Protein AF-A0A2H0MJD0-F1 (afdb_monomer)

Radius of gyration: 47.93 Å; Cα contacts (8 Å, |Δi|>4): 208; chains: 1; bounding box: 109×44×120 Å

Solvent-accessible surface area (backbone atoms only — not comparable to full-atom values): 14210 Å² total; per-residue (Å²): 113,67,68,61,53,54,52,49,51,55,50,50,57,55,52,49,65,76,74,51,99,65,74,69,68,69,57,49,54,52,53,52,51,52,52,52,50,51,51,49,52,50,49,54,48,53,52,51,52,52,51,50,53,52,50,51,52,52,49,52,51,53,51,52,52,51,52,53,50,54,51,48,56,52,49,49,54,50,51,53,53,50,50,54,49,45,54,50,51,28,68,89,27,48,44,32,53,51,48,53,53,52,43,55,55,47,31,52,59,37,32,63,44,33,52,44,45,42,82,80,56,36,53,41,72,46,74,62,85,94,42,80,46,48,22,44,42,54,97,90,40,73,47,40,59,90,75,51,54,73,49,60,38,52,62,52,48,52,42,47,52,42,53,52,47,44,53,54,34,54,55,34,44,77,72,75,40,86,61,88,37,65,48,79,42,82,42,71,73,44,52,72,69,60,42,49,36,46,54,46,19,53,51,46,36,35,76,70,67,59,31,72,40,42,42,38,38,33,67,54,41,96,85,40,87,91,51,83,59,64,70,46,74,48,65,64,76,70,84,73,65,97,80,74,86,72,89,84,82,78,134

Secondary structure (DSSP, 8-state):
-HHHHHHHHHHHHHHHHHH----HHHHHHHHHHHHHHHHHHHHHHHHHHHHHHHHHHHHHHHHHHHHHHHHHHHHHHHHHHHHHHHHHHSTTTHHHHHHHHHHHHHHHHHHHHHTTT-TT-EEEEEEETTEEEEEEEETTEEEETTTS-HHHHHHHHHHHHHHHHHHHHHHHHHTT-----EEEEE-TT--HHHHHHHHHHHHHHHHTTS-SEEEEEEE--SS-TT----EEEEETT----TT----S---

Nearest PDB structures (foldseek):
  3qku-assembly1_A  TM=4.281E-01  e=7.699E-05  Pyrococcus furiosus
  1f2u-assembly1_D  TM=5.870E-01  e=5.641E-04  Pyrococcus furiosus
  3qg5-assembly1_B  TM=4.378E-01  e=3.028E-03  Thermotoga maritima
  4nch-assembly2_B  TM=3.897E-01  e=4.982E-03  Pyrococcus furiosus DSM 3638
  4ux3-assembly1_A  TM=3.514E-01  e=1.841E-01  Saccharomyces cerevisiae

Structure (mmCIF, N/CA/C/O backbone):
data_AF-A0A2H0MJD0-F1
#
_entry.id   AF-A0A2H0MJD0-F1
#
loop_
_atom_site.group_PDB
_atom_site.id
_atom_site.type_symbol
_atom_site.label_atom_id
_atom_site.label_alt_id
_atom_site.label_comp_id
_atom_site.label_asym_id
_atom_site.label_entity_id
_atom_site.label_seq_id
_atom_site.pdbx_PDB_ins_code
_atom_site.Cartn_x
_atom_site.Cartn_y
_atom_site.Cartn_z
_atom_site.occupancy
_atom_site.B_iso_or_equiv
_atom_site.auth_seq_id
_atom_site.auth_comp_id
_atom_site.auth_asym_id
_atom_site.auth_atom_id
_atom_site.pdbx_PDB_model_num
ATOM 1 N N . LYS A 1 1 ? 48.298 -13.798 -61.155 1.00 50.56 1 LYS A N 1
ATOM 2 C CA . LYS A 1 1 ? 48.668 -14.392 -62.465 1.00 50.56 1 LYS A CA 1
ATOM 3 C C . LYS A 1 1 ? 49.994 -13.822 -62.982 1.00 50.56 1 LYS A C 1
ATOM 5 O O . LYS A 1 1 ? 50.862 -14.613 -63.306 1.00 50.56 1 LYS A O 1
ATOM 10 N N . GLU A 1 2 ? 50.226 -12.509 -62.919 1.00 46.84 2 GLU A N 1
ATOM 11 C CA . GLU A 1 2 ? 51.508 -11.883 -63.319 1.00 46.84 2 GLU A CA 1
ATOM 12 C C . GLU A 1 2 ? 52.718 -12.277 -62.453 1.00 46.84 2 GLU A C 1
ATOM 14 O O . GLU A 1 2 ? 53.794 -12.519 -62.980 1.00 46.84 2 GLU A O 1
ATOM 19 N N . ARG A 1 3 ? 52.549 -12.460 -61.137 1.00 50.44 3 ARG A N 1
ATOM 20 C CA . ARG A 1 3 ? 53.639 -12.897 -60.236 1.00 50.44 3 ARG A CA 1
ATOM 21 C C . ARG A 1 3 ? 54.162 -14.309 -60.541 1.00 50.44 3 ARG A C 1
ATOM 23 O O . ARG A 1 3 ? 55.358 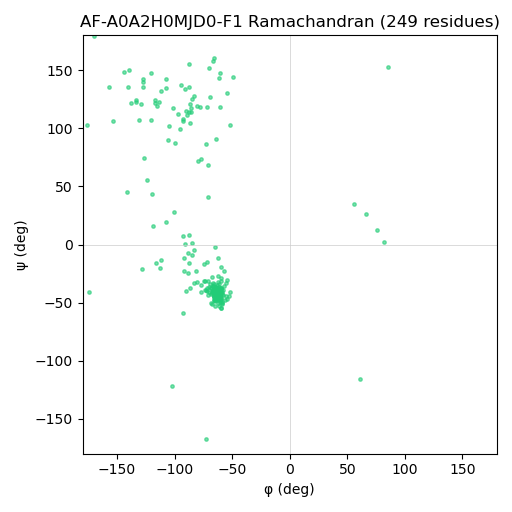-14.558 -60.460 1.00 50.44 3 ARG A O 1
ATOM 30 N N . ALA A 1 4 ? 53.260 -15.217 -60.920 1.00 57.09 4 ALA A N 1
ATOM 31 C CA . ALA A 1 4 ? 53.620 -16.562 -61.371 1.00 57.09 4 ALA A CA 1
ATOM 32 C C . ALA A 1 4 ? 54.320 -16.514 -62.737 1.00 57.09 4 ALA A C 1
ATOM 34 O O . ALA A 1 4 ? 55.251 -17.272 -62.982 1.00 57.09 4 ALA A O 1
ATOM 35 N N . HIS A 1 5 ? 53.909 -15.571 -63.588 1.00 56.97 5 HIS A N 1
ATOM 36 C CA . HIS A 1 5 ? 54.521 -15.353 -64.889 1.00 56.97 5 HIS A CA 1
ATOM 37 C C . HIS A 1 5 ? 55.948 -14.794 -64.772 1.00 56.97 5 HIS A C 1
ATOM 39 O O . HIS A 1 5 ? 56.827 -15.299 -65.459 1.00 56.97 5 HIS A O 1
ATOM 45 N N . LEU A 1 6 ? 56.186 -13.828 -63.874 1.00 54.41 6 LEU A N 1
ATOM 46 C CA . LEU A 1 6 ? 57.500 -13.222 -63.600 1.00 54.41 6 LEU A CA 1
ATOM 47 C C . LEU A 1 6 ? 58.457 -14.170 -62.858 1.00 54.41 6 LEU A C 1
ATOM 49 O O . LEU A 1 6 ? 59.650 -14.207 -63.148 1.00 54.41 6 LEU A O 1
ATOM 53 N N . GLY A 1 7 ? 57.935 -14.975 -61.925 1.00 59.91 7 GLY A N 1
ATOM 54 C CA . GLY A 1 7 ? 58.709 -16.033 -61.270 1.00 59.91 7 GLY A CA 1
ATOM 55 C C . GLY A 1 7 ? 59.143 -17.131 -62.247 1.00 59.91 7 GLY A C 1
ATOM 56 O O . GLY A 1 7 ? 60.265 -17.622 -62.152 1.00 59.91 7 GLY A O 1
ATOM 57 N N . GLY A 1 8 ? 58.287 -17.461 -63.221 1.00 65.00 8 GLY A N 1
ATOM 58 C CA . GLY A 1 8 ? 58.606 -18.392 -64.305 1.00 65.00 8 GLY A CA 1
ATOM 59 C C . GLY A 1 8 ? 59.689 -17.869 -65.253 1.00 65.00 8 GLY A C 1
ATOM 60 O O . GLY A 1 8 ? 60.602 -18.613 -65.596 1.00 65.00 8 GLY A O 1
ATOM 61 N N . THR A 1 9 ? 59.655 -16.585 -65.628 1.00 61.81 9 THR A N 1
ATOM 62 C CA . THR A 1 9 ? 60.697 -15.977 -66.477 1.00 61.81 9 THR A CA 1
ATOM 63 C C . THR A 1 9 ? 62.039 -15.823 -65.763 1.00 61.81 9 THR A C 1
ATOM 65 O O . THR A 1 9 ? 63.073 -16.056 -66.379 1.00 61.81 9 THR A O 1
ATOM 68 N N . LEU A 1 10 ? 62.056 -15.502 -64.465 1.00 58.62 10 LEU A N 1
ATOM 69 C CA . LEU A 1 10 ? 63.301 -15.457 -63.684 1.00 58.62 10 LEU A CA 1
ATOM 70 C C . LEU A 1 10 ? 63.938 -16.844 -63.508 1.00 58.62 10 LEU A C 1
ATOM 72 O O . LEU A 1 10 ? 65.164 -16.957 -63.509 1.00 58.62 10 LEU A O 1
ATOM 76 N N . ALA A 1 11 ? 63.124 -17.895 -63.371 1.00 63.06 11 ALA A N 1
ATOM 77 C CA . ALA A 1 11 ? 63.611 -19.272 -63.347 1.00 63.06 11 ALA A CA 1
ATOM 78 C C . ALA A 1 11 ? 64.226 -19.667 -64.701 1.00 63.06 11 ALA A C 1
ATOM 80 O O . ALA A 1 11 ? 65.350 -20.162 -64.725 1.00 63.06 11 ALA A O 1
ATOM 81 N N . ALA A 1 12 ? 63.556 -19.338 -65.812 1.00 64.12 12 ALA A N 1
ATOM 82 C CA . ALA A 1 12 ? 64.052 -19.595 -67.165 1.00 64.12 12 ALA A CA 1
ATOM 83 C C . ALA A 1 12 ? 65.382 -18.871 -67.464 1.00 64.12 12 ALA A C 1
ATOM 85 O O . ALA A 1 12 ? 66.312 -19.483 -67.981 1.00 64.12 12 ALA A O 1
ATOM 86 N N . CYS A 1 13 ? 65.537 -17.606 -67.052 1.00 59.12 13 CYS A N 1
ATOM 87 C CA . CYS A 1 13 ? 66.802 -16.878 -67.222 1.00 59.12 13 CYS A CA 1
ATOM 88 C C . CYS A 1 13 ? 67.949 -17.435 -66.352 1.00 59.12 13 CYS A C 1
ATOM 90 O O . CYS A 1 13 ? 69.117 -17.328 -66.724 1.00 59.12 13 CYS A O 1
ATOM 92 N N . ARG A 1 14 ? 67.653 -18.043 -65.191 1.00 60.47 14 ARG A N 1
ATOM 93 C CA . ARG A 1 14 ? 68.667 -18.742 -64.373 1.00 60.47 14 ARG A CA 1
ATOM 94 C C . ARG A 1 14 ? 69.095 -20.073 -64.995 1.00 60.47 14 ARG A C 1
ATOM 96 O O . ARG A 1 14 ? 70.247 -20.465 -64.834 1.00 60.47 14 ARG A O 1
ATOM 103 N N . GLU A 1 15 ? 68.191 -20.732 -65.710 1.00 60.59 15 GLU A N 1
ATOM 104 C CA . GLU A 1 15 ? 68.432 -21.994 -66.417 1.00 60.59 15 GLU A CA 1
ATOM 105 C C . GLU A 1 15 ? 69.216 -21.775 -67.733 1.00 60.59 15 GLU A C 1
ATOM 107 O O . GLU A 1 15 ? 70.131 -22.539 -68.054 1.00 60.59 15 GLU A O 1
ATOM 112 N N . GLU A 1 16 ? 68.978 -20.658 -68.434 1.00 55.19 16 GLU A N 1
ATOM 113 C CA . GLU A 1 16 ? 69.815 -20.199 -69.562 1.00 55.19 16 GLU A CA 1
ATOM 114 C C . GLU A 1 16 ? 71.258 -19.870 -69.127 1.00 55.19 16 GLU A C 1
ATOM 116 O O . GLU A 1 16 ? 72.209 -20.206 -69.835 1.00 55.19 16 GLU A O 1
ATOM 121 N N . ARG A 1 17 ? 71.444 -19.330 -67.912 1.00 50.81 17 ARG A N 1
ATOM 122 C CA . ARG A 1 17 ? 72.759 -19.082 -67.279 1.00 50.81 17 ARG A CA 1
ATOM 123 C C . ARG A 1 17 ? 73.606 -20.349 -67.092 1.00 50.81 17 ARG A C 1
ATOM 125 O O . ARG A 1 17 ? 74.829 -20.261 -67.067 1.00 50.81 17 ARG A O 1
ATOM 132 N N . ALA A 1 18 ? 72.972 -21.513 -66.930 1.00 54.94 18 ALA A N 1
ATOM 133 C CA . ALA A 1 18 ? 73.660 -22.787 -66.705 1.00 54.94 18 ALA A CA 1
ATOM 134 C C . ALA A 1 18 ? 74.045 -23.511 -68.009 1.00 54.94 18 ALA A C 1
ATOM 136 O O . ALA A 1 18 ? 74.867 -24.426 -67.976 1.00 54.94 18 ALA A O 1
ATOM 137 N N . SER A 1 19 ? 73.463 -23.123 -69.150 1.00 55.56 19 SER A N 1
ATOM 138 C CA . SER A 1 19 ? 73.550 -23.880 -70.407 1.00 55.56 19 SER A CA 1
ATOM 139 C C . SER A 1 19 ? 74.281 -23.160 -71.546 1.00 55.56 19 SER A C 1
ATOM 141 O O . SER A 1 19 ? 74.707 -23.822 -72.495 1.00 55.56 19 SER A O 1
ATOM 143 N N . ARG A 1 20 ? 74.495 -21.839 -71.471 1.00 50.62 20 ARG A N 1
ATOM 144 C CA . ARG A 1 20 ? 75.246 -21.084 -72.486 1.00 50.62 20 ARG A CA 1
ATOM 145 C C . ARG A 1 20 ? 76.191 -20.074 -71.845 1.00 50.62 20 ARG A C 1
ATOM 147 O O . ARG A 1 20 ? 75.764 -19.180 -71.125 1.00 50.62 20 ARG A O 1
ATOM 154 N N . GLY A 1 21 ? 77.483 -20.199 -72.144 1.00 51.78 21 GLY A N 1
ATOM 155 C CA . GLY A 1 21 ? 78.501 -19.200 -71.813 1.00 51.78 21 GLY A CA 1
ATOM 156 C C . GLY A 1 21 ? 78.353 -17.936 -72.666 1.00 51.78 21 GLY A C 1
ATOM 157 O O . GLY A 1 21 ? 79.181 -17.683 -73.535 1.00 51.78 21 GLY A O 1
ATOM 158 N N . GLU A 1 22 ? 77.279 -17.176 -72.455 1.00 46.84 22 GLU A N 1
ATOM 159 C CA . GLU A 1 22 ? 77.086 -15.834 -73.014 1.00 46.84 22 GLU A CA 1
ATOM 160 C C . GLU A 1 22 ? 77.700 -14.755 -72.102 1.00 46.84 22 GLU A C 1
ATOM 162 O O . GLU A 1 22 ? 77.873 -14.957 -70.899 1.00 46.84 22 GLU A O 1
ATOM 167 N N . SER A 1 23 ? 78.056 -13.606 -72.693 1.00 49.62 23 SER A N 1
ATOM 168 C CA . SER A 1 23 ? 78.713 -12.483 -72.007 1.00 49.62 23 SER A CA 1
ATOM 169 C C . SER A 1 23 ? 77.911 -12.007 -70.773 1.00 49.62 23 SER A C 1
ATOM 171 O O . SER A 1 23 ? 76.712 -11.743 -70.919 1.00 49.62 23 SER A O 1
ATOM 173 N N . PRO A 1 24 ? 78.540 -11.846 -69.587 1.00 53.03 24 PRO A N 1
ATOM 174 C CA . PRO A 1 24 ? 77.857 -11.566 -68.313 1.00 53.03 24 PRO A CA 1
ATOM 175 C C . PRO A 1 24 ? 76.946 -10.322 -68.315 1.00 53.03 24 PRO A C 1
ATOM 177 O O . PRO A 1 24 ? 75.885 -10.327 -67.688 1.00 53.03 24 PRO A O 1
ATOM 180 N N . ASP A 1 25 ? 77.308 -9.285 -69.076 1.00 54.50 25 ASP A N 1
ATOM 181 C CA . ASP A 1 25 ? 76.738 -7.936 -68.933 1.00 54.50 25 ASP A CA 1
ATOM 182 C C . ASP A 1 25 ? 75.306 -7.770 -69.483 1.00 54.50 25 ASP A C 1
ATOM 184 O O . ASP A 1 25 ? 74.522 -6.967 -68.973 1.00 54.50 25 ASP A O 1
ATOM 188 N N . ALA A 1 26 ? 74.909 -8.505 -70.528 1.00 51.62 26 ALA A N 1
ATOM 189 C CA . ALA A 1 26 ? 73.589 -8.319 -71.154 1.00 51.62 26 ALA A CA 1
ATOM 190 C C . ALA A 1 26 ? 72.456 -9.015 -70.374 1.00 51.62 26 ALA A C 1
ATOM 192 O O . ALA A 1 26 ? 71.323 -8.524 -70.324 1.00 51.62 26 ALA A O 1
ATOM 193 N N . CYS A 1 27 ? 72.766 -10.147 -69.736 1.00 52.25 27 CYS A N 1
ATOM 194 C CA . CYS A 1 27 ? 71.813 -10.917 -68.942 1.00 52.25 27 CYS A CA 1
ATOM 195 C C . CYS A 1 27 ? 71.676 -10.365 -67.511 1.00 52.25 27 CYS A C 1
ATOM 197 O O . CYS A 1 27 ? 70.577 -10.378 -66.951 1.00 52.25 27 CYS A O 1
ATOM 199 N N . GLU A 1 28 ? 72.751 -9.816 -66.934 1.00 58.34 28 GLU A N 1
ATOM 200 C CA . GLU A 1 28 ? 72.706 -9.139 -65.630 1.00 58.34 28 GLU A CA 1
ATOM 201 C C . GLU A 1 28 ? 71.836 -7.882 -65.657 1.00 58.34 28 GLU A C 1
ATOM 203 O O . GLU A 1 28 ? 71.005 -7.696 -64.768 1.00 58.34 28 GLU A O 1
ATOM 208 N N . ASN A 1 29 ? 71.917 -7.089 -66.728 1.00 62.59 29 ASN A N 1
ATOM 209 C CA . ASN A 1 29 ? 71.075 -5.906 -66.896 1.00 62.59 29 ASN A CA 1
ATOM 210 C C . ASN A 1 29 ? 69.576 -6.249 -67.003 1.00 62.59 29 ASN A C 1
ATOM 212 O O . ASN A 1 29 ? 68.743 -5.557 -66.420 1.00 62.59 29 ASN A O 1
ATOM 216 N N . ARG A 1 30 ? 69.202 -7.346 -67.679 1.00 62.97 30 ARG A N 1
ATOM 217 C CA . ARG A 1 30 ? 67.798 -7.805 -67.740 1.00 62.97 30 ARG A CA 1
ATOM 218 C C . ARG A 1 30 ? 67.298 -8.358 -66.405 1.00 62.97 30 ARG A C 1
ATOM 220 O O . ARG A 1 30 ? 66.175 -8.050 -66.013 1.00 62.97 30 A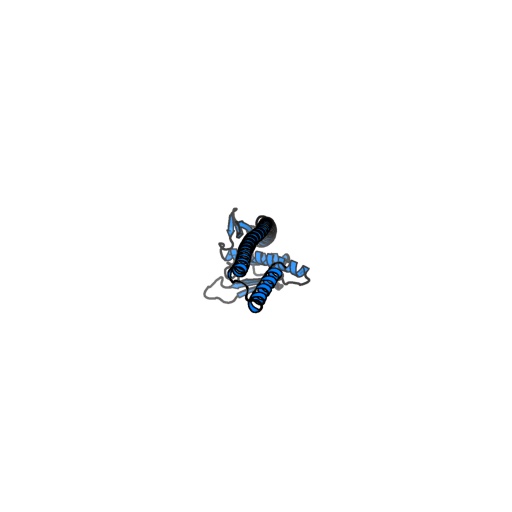RG A O 1
ATOM 227 N N . SER A 1 31 ? 68.123 -9.128 -65.692 1.00 70.19 31 SER A N 1
ATOM 228 C CA . SER A 1 31 ? 67.781 -9.635 -64.356 1.00 70.19 31 SER A CA 1
ATOM 229 C C . SER A 1 31 ? 67.578 -8.490 -63.360 1.00 70.19 31 SER A C 1
ATOM 231 O O . SER A 1 31 ? 66.600 -8.494 -62.618 1.00 70.19 31 SER A O 1
ATOM 233 N N . ALA A 1 32 ? 68.442 -7.471 -63.396 1.00 74.00 32 ALA A N 1
ATOM 234 C CA . ALA A 1 32 ? 68.342 -6.298 -62.531 1.00 74.00 32 ALA A CA 1
ATOM 235 C C . ALA A 1 32 ? 67.079 -5.462 -62.805 1.00 74.00 32 ALA A C 1
ATOM 237 O O . ALA A 1 32 ? 66.439 -4.988 -61.866 1.00 74.00 32 ALA A O 1
ATOM 238 N N . VAL A 1 33 ? 66.674 -5.314 -64.073 1.00 78.94 33 VAL A N 1
ATOM 239 C CA . VAL A 1 33 ? 65.429 -4.615 -64.446 1.00 78.94 33 VAL A CA 1
ATOM 240 C C . VAL A 1 33 ? 64.197 -5.368 -63.937 1.00 78.94 33 VAL A C 1
ATOM 242 O O . VAL A 1 33 ? 63.314 -4.757 -63.337 1.00 78.94 33 VAL A O 1
ATOM 245 N N . ILE A 1 34 ? 64.155 -6.694 -64.098 1.00 77.38 34 ILE A N 1
ATOM 246 C CA . ILE A 1 34 ? 63.031 -7.517 -63.623 1.00 77.38 34 ILE A CA 1
ATOM 247 C C . ILE A 1 34 ? 62.962 -7.520 -62.088 1.00 77.38 34 ILE A C 1
ATOM 249 O O . ILE A 1 34 ? 61.874 -7.427 -61.523 1.00 77.38 34 ILE A O 1
ATOM 253 N N . GLU A 1 35 ? 64.100 -7.580 -61.394 1.00 80.69 35 GLU A N 1
ATOM 254 C CA . GLU A 1 35 ? 64.150 -7.485 -59.930 1.00 80.69 35 GLU A CA 1
ATOM 255 C C . GLU A 1 35 ? 63.725 -6.099 -59.425 1.00 80.69 35 GLU A C 1
ATOM 257 O O . GLU A 1 35 ? 62.994 -5.999 -58.437 1.00 80.69 35 GLU A O 1
ATOM 262 N N . ALA A 1 36 ? 64.114 -5.021 -60.110 1.00 80.88 36 ALA A N 1
ATOM 263 C CA . ALA A 1 36 ? 63.672 -3.668 -59.783 1.00 80.88 36 ALA A CA 1
ATOM 264 C C . ALA A 1 36 ? 62.155 -3.501 -59.963 1.00 80.88 36 ALA A C 1
ATOM 266 O O . ALA A 1 36 ? 61.491 -2.896 -59.117 1.00 80.88 36 ALA A O 1
ATOM 267 N N . GLU A 1 37 ? 61.589 -4.075 -61.023 1.00 80.44 37 GLU A N 1
ATOM 268 C CA . GLU A 1 37 ? 60.154 -4.028 -61.299 1.00 80.44 37 GLU A CA 1
ATOM 269 C C . GLU A 1 37 ? 59.350 -4.917 -60.340 1.00 80.44 37 GLU A C 1
ATOM 271 O O . GLU A 1 37 ? 58.323 -4.486 -59.813 1.00 80.44 37 GLU A O 1
ATOM 276 N N . ALA A 1 38 ? 59.867 -6.099 -59.992 1.00 80.62 38 ALA A N 1
ATOM 277 C CA . ALA A 1 38 ? 59.303 -6.948 -58.944 1.00 80.62 38 ALA A CA 1
ATOM 278 C C . ALA A 1 38 ? 59.303 -6.240 -57.579 1.00 80.62 38 ALA A C 1
ATOM 280 O O . ALA A 1 38 ? 58.290 -6.250 -56.879 1.00 80.62 38 ALA A O 1
ATOM 281 N N . ASN A 1 39 ? 60.397 -5.559 -57.224 1.00 85.94 39 ASN A N 1
ATOM 282 C CA . ASN A 1 39 ? 60.488 -4.764 -55.999 1.00 85.94 39 ASN A CA 1
ATOM 283 C C . ASN A 1 39 ? 59.526 -3.568 -56.016 1.00 85.94 39 ASN A C 1
ATOM 285 O O . ASN A 1 39 ? 58.909 -3.264 -54.994 1.00 85.94 39 ASN A O 1
ATOM 289 N N . ARG A 1 40 ? 59.353 -2.903 -57.164 1.00 88.69 40 ARG A N 1
ATOM 290 C CA . ARG A 1 40 ? 58.387 -1.808 -57.331 1.00 88.69 40 ARG A CA 1
ATOM 291 C C . ARG A 1 40 ? 56.950 -2.295 -57.147 1.00 88.69 40 ARG A C 1
ATOM 293 O O . ARG A 1 40 ? 56.200 -1.674 -56.399 1.00 88.69 40 ARG A O 1
ATOM 300 N N . LEU A 1 41 ? 56.582 -3.410 -57.777 1.00 85.06 41 LEU A N 1
ATOM 301 C CA . LEU A 1 41 ? 55.260 -4.022 -57.627 1.00 85.06 41 LEU A CA 1
ATOM 302 C C . LEU A 1 41 ? 55.016 -4.503 -56.195 1.00 85.06 41 LEU A C 1
ATOM 304 O O . LEU A 1 41 ? 53.911 -4.360 -55.682 1.00 85.06 41 LEU A O 1
ATOM 308 N N . GLN A 1 42 ? 56.041 -5.030 -55.524 1.00 90.00 42 GLN A N 1
ATOM 309 C CA . GLN A 1 42 ? 55.926 -5.469 -54.137 1.00 90.00 42 GLN A CA 1
ATOM 310 C C . GLN A 1 42 ? 55.726 -4.296 -53.169 1.00 90.00 42 GLN A C 1
ATOM 312 O O . GLN A 1 42 ? 54.917 -4.412 -52.249 1.00 90.00 42 GLN A O 1
ATOM 317 N N . ARG A 1 43 ? 56.388 -3.156 -53.405 1.00 88.50 43 ARG A N 1
ATOM 318 C CA . ARG A 1 43 ? 56.131 -1.916 -52.652 1.00 88.50 43 ARG A CA 1
ATOM 319 C C . ARG A 1 43 ? 54.717 -1.394 -52.899 1.00 88.50 43 ARG A C 1
ATOM 321 O O . ARG A 1 43 ? 53.990 -1.176 -51.936 1.00 88.50 43 ARG A O 1
ATOM 328 N N . ALA A 1 44 ? 54.295 -1.310 -54.161 1.00 89.75 44 ALA A N 1
ATOM 329 C CA . ALA A 1 44 ? 52.947 -0.869 -54.517 1.00 89.75 44 ALA A CA 1
ATOM 330 C C . ALA A 1 44 ? 51.855 -1.768 -53.905 1.00 89.75 44 ALA A C 1
ATOM 332 O O . ALA A 1 44 ? 50.837 -1.274 -53.429 1.00 89.75 44 ALA A O 1
ATOM 333 N N . LEU A 1 45 ? 52.081 -3.087 -53.855 1.00 91.56 45 LEU A N 1
ATOM 334 C CA . LEU A 1 45 ? 51.184 -4.024 -53.177 1.00 91.56 45 LEU A CA 1
ATOM 335 C C . LEU A 1 45 ? 51.126 -3.750 -51.668 1.00 91.56 45 LEU A C 1
ATOM 337 O O . LEU A 1 45 ? 50.037 -3.680 -51.110 1.00 91.56 45 LEU A O 1
ATOM 341 N N . SER A 1 46 ? 52.277 -3.572 -51.010 1.00 91.75 46 SER A N 1
ATOM 342 C CA . SER A 1 46 ? 52.309 -3.290 -49.570 1.00 91.75 46 SER A CA 1
ATOM 343 C C . SER A 1 46 ? 51.635 -1.962 -49.213 1.00 91.75 46 SER A C 1
ATOM 345 O O . SER A 1 46 ? 50.914 -1.891 -48.221 1.00 91.75 46 SER A O 1
ATOM 347 N N . GLU A 1 47 ? 51.796 -0.938 -50.053 1.00 93.25 47 GLU A N 1
ATOM 348 C CA . GLU A 1 47 ? 51.130 0.359 -49.900 1.00 93.25 47 GLU A CA 1
ATOM 349 C C . GLU A 1 47 ? 49.608 0.213 -50.055 1.00 93.25 47 GLU A C 1
ATOM 351 O O . GLU A 1 47 ? 48.858 0.656 -49.185 1.00 93.25 47 GLU A O 1
ATOM 356 N N . ALA A 1 48 ? 49.145 -0.503 -51.085 1.00 91.00 48 ALA A N 1
ATOM 357 C CA . ALA A 1 48 ? 47.723 -0.774 -51.296 1.00 91.00 48 ALA A CA 1
ATOM 358 C C . ALA A 1 48 ? 47.100 -1.618 -50.163 1.00 91.00 48 ALA A C 1
ATOM 360 O O . ALA A 1 48 ? 45.962 -1.378 -49.753 1.00 91.00 48 ALA A O 1
ATOM 361 N N . GLU A 1 49 ? 47.833 -2.593 -49.616 1.00 93.44 49 GLU A N 1
ATOM 362 C CA . GLU A 1 49 ? 47.394 -3.378 -48.456 1.00 93.44 49 GLU A CA 1
ATOM 363 C C . GLU A 1 49 ? 47.280 -2.518 -47.190 1.00 93.44 49 GLU A C 1
ATOM 365 O O . GLU A 1 49 ? 46.334 -2.680 -46.409 1.00 93.44 49 GLU A O 1
ATOM 370 N N . GLU A 1 50 ? 48.216 -1.594 -46.966 1.00 94.06 50 GLU A N 1
ATOM 371 C CA . GLU A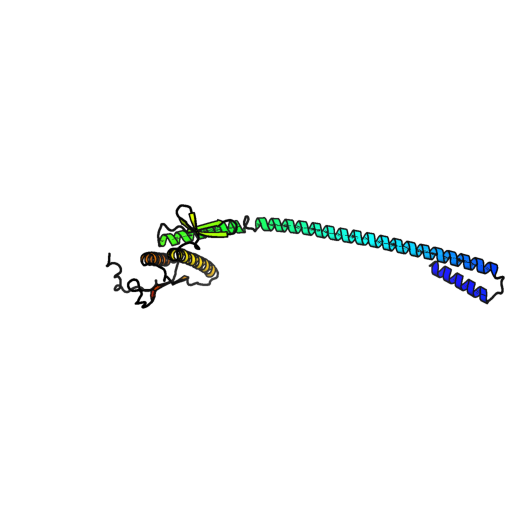 1 50 ? 48.134 -0.646 -45.856 1.00 94.06 50 GLU A CA 1
ATOM 372 C C . GLU A 1 50 ? 46.958 0.319 -46.001 1.00 94.06 50 GLU A C 1
ATOM 374 O O . GLU A 1 50 ? 46.240 0.552 -45.023 1.00 94.06 50 GLU A O 1
ATOM 379 N N . GLU A 1 51 ? 46.727 0.852 -47.200 1.00 93.62 51 GLU A N 1
ATOM 380 C CA . GLU A 1 51 ? 45.578 1.711 -47.490 1.00 93.62 51 GLU A CA 1
ATOM 381 C C . GLU A 1 51 ? 44.259 0.973 -47.260 1.00 93.62 51 GLU A C 1
ATOM 383 O O . GLU A 1 51 ? 43.380 1.493 -46.566 1.00 93.62 51 GLU A O 1
ATOM 388 N N . LEU A 1 52 ? 44.145 -0.276 -47.726 1.00 92.12 52 LEU A N 1
ATOM 389 C CA . LEU A 1 52 ? 42.971 -1.112 -47.483 1.00 92.12 52 LEU A CA 1
ATOM 390 C C . LEU A 1 52 ? 42.758 -1.363 -45.983 1.00 92.12 52 LEU A C 1
ATOM 392 O O . LEU A 1 52 ? 41.639 -1.238 -45.484 1.00 92.12 52 LEU A O 1
ATOM 396 N N . ARG A 1 53 ? 43.823 -1.659 -45.226 1.00 92.75 53 ARG A N 1
ATOM 397 C CA . ARG A 1 53 ? 43.733 -1.828 -43.763 1.00 92.75 53 ARG A CA 1
ATOM 398 C C . ARG A 1 53 ? 43.274 -0.548 -43.068 1.00 92.75 53 ARG A C 1
ATOM 400 O O . ARG A 1 53 ? 42.483 -0.622 -42.127 1.00 92.75 53 ARG A O 1
ATOM 407 N N . ARG A 1 54 ? 43.755 0.622 -43.500 1.00 93.62 54 ARG A N 1
ATOM 408 C CA . ARG A 1 54 ? 43.315 1.919 -42.957 1.00 93.62 54 ARG A CA 1
ATOM 409 C C . ARG A 1 54 ? 41.844 2.174 -43.286 1.00 93.62 54 ARG A C 1
ATOM 411 O O . ARG A 1 54 ? 41.089 2.523 -42.379 1.00 93.62 54 ARG A O 1
ATOM 418 N N . ALA A 1 55 ? 41.425 1.928 -44.526 1.00 92.56 55 ALA A N 1
ATOM 419 C CA . ALA A 1 55 ? 40.038 2.080 -44.958 1.00 92.56 55 ALA A CA 1
ATOM 420 C 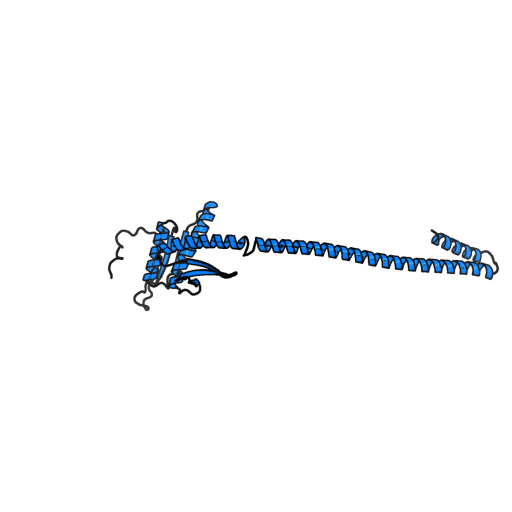C . ALA A 1 55 ? 39.085 1.171 -44.162 1.00 92.56 55 ALA A C 1
ATOM 422 O O . ALA A 1 55 ? 38.095 1.656 -43.614 1.00 92.56 55 ALA A O 1
ATOM 423 N N . LEU A 1 56 ? 39.427 -0.111 -43.991 1.00 92.00 56 LEU A N 1
ATOM 424 C CA . LEU A 1 56 ? 38.626 -1.063 -43.211 1.00 92.00 56 LEU A CA 1
ATOM 425 C C . LEU A 1 56 ? 38.517 -0.671 -41.731 1.00 92.00 56 LEU A C 1
ATOM 427 O O . LEU A 1 56 ? 37.451 -0.804 -41.137 1.00 92.00 56 LEU A O 1
ATOM 431 N N . ARG A 1 57 ? 39.587 -0.137 -41.124 1.00 93.00 57 ARG A N 1
ATOM 432 C CA . ARG A 1 57 ? 39.536 0.375 -39.741 1.00 93.00 57 ARG A CA 1
ATOM 433 C C . ARG A 1 57 ? 38.602 1.575 -39.607 1.00 93.00 57 ARG A C 1
ATOM 435 O O . ARG A 1 57 ? 37.858 1.660 -38.632 1.00 93.00 57 ARG A O 1
ATOM 442 N N . LEU A 1 58 ? 38.644 2.501 -40.565 1.00 94.44 58 LEU A N 1
ATOM 443 C CA . LEU A 1 58 ? 37.761 3.668 -40.574 1.00 94.44 58 LEU A CA 1
ATOM 444 C C . LEU A 1 58 ? 36.301 3.257 -40.774 1.00 94.44 58 LEU A C 1
ATOM 446 O O . LEU A 1 58 ? 35.433 3.751 -40.055 1.00 94.44 58 LEU A O 1
ATOM 450 N N . GLN A 1 59 ? 36.043 2.312 -41.680 1.00 94.56 59 GLN A N 1
ATOM 451 C CA . GLN A 1 59 ? 34.711 1.756 -41.899 1.00 94.56 59 GLN A CA 1
ATOM 452 C C . GLN A 1 59 ? 34.186 1.044 -40.647 1.00 94.56 59 GLN A C 1
ATOM 454 O O . GLN A 1 59 ? 33.104 1.380 -40.173 1.00 94.56 59 GLN A O 1
ATOM 459 N N . GLY A 1 60 ? 34.973 0.144 -40.049 1.00 93.31 60 GLY A N 1
ATOM 460 C CA . GLY A 1 60 ? 34.579 -0.563 -38.828 1.00 93.31 60 GLY A CA 1
ATOM 461 C C . GLY A 1 60 ? 34.309 0.390 -37.659 1.00 93.31 60 GLY A C 1
ATOM 462 O O . GLY A 1 60 ? 33.347 0.211 -36.916 1.00 93.31 60 GLY A O 1
ATOM 463 N N . ARG A 1 61 ? 35.093 1.472 -37.531 1.00 94.62 61 ARG A N 1
ATOM 464 C CA . ARG A 1 61 ? 34.823 2.532 -36.546 1.00 94.62 61 ARG A CA 1
ATOM 465 C C . ARG A 1 61 ? 33.505 3.254 -36.832 1.00 94.62 61 ARG A C 1
ATOM 467 O O . ARG A 1 61 ? 32.758 3.528 -35.896 1.00 94.62 61 ARG A O 1
ATOM 474 N N . ALA A 1 62 ? 33.224 3.586 -38.091 1.00 93.94 62 ALA A N 1
ATOM 475 C CA . ALA A 1 62 ? 31.983 4.257 -38.472 1.00 93.94 62 ALA A CA 1
ATOM 476 C C . ALA A 1 62 ? 30.751 3.374 -38.213 1.00 93.94 62 ALA A C 1
ATOM 478 O O . ALA A 1 62 ? 29.741 3.862 -37.704 1.00 93.94 62 ALA A O 1
ATOM 479 N N . GLU A 1 63 ? 30.847 2.077 -38.502 1.00 94.31 63 GLU A N 1
ATOM 480 C CA . GLU A 1 63 ? 29.794 1.093 -38.235 1.00 94.31 63 GLU A CA 1
ATOM 481 C C . GLU A 1 63 ? 29.550 0.921 -36.730 1.00 94.31 63 GLU A C 1
ATOM 483 O O . GLU A 1 63 ? 28.409 1.052 -36.286 1.00 94.31 63 GLU A O 1
ATOM 488 N N . ALA A 1 64 ? 30.609 0.758 -35.928 1.00 92.44 64 ALA A N 1
ATOM 489 C CA . ALA A 1 64 ? 30.498 0.669 -34.470 1.00 92.44 64 ALA A CA 1
ATOM 490 C C . ALA A 1 64 ? 29.876 1.937 -33.855 1.00 92.44 64 ALA A C 1
ATOM 492 O O . ALA A 1 64 ? 29.001 1.856 -32.995 1.00 92.44 64 ALA A O 1
ATOM 493 N N . MET A 1 65 ? 30.271 3.125 -34.329 1.00 92.19 65 MET A N 1
ATOM 494 C CA . MET A 1 65 ? 29.679 4.392 -33.880 1.00 92.19 65 MET A CA 1
ATOM 495 C C . MET A 1 65 ? 28.198 4.502 -34.252 1.00 92.19 65 MET A C 1
ATOM 497 O O . MET A 1 65 ? 27.403 5.006 -33.457 1.00 92.19 65 MET A O 1
ATOM 501 N N . ARG A 1 66 ? 27.807 4.023 -35.440 1.00 94.94 66 ARG A N 1
ATOM 502 C CA . ARG A 1 66 ? 26.400 3.984 -35.853 1.00 94.94 66 ARG A CA 1
ATOM 503 C C . ARG A 1 66 ? 25.595 3.051 -34.949 1.00 94.94 66 ARG A C 1
ATOM 505 O O . ARG A 1 66 ? 24.513 3.433 -34.516 1.00 94.94 66 ARG A O 1
ATOM 512 N N . GLU A 1 67 ? 26.127 1.876 -34.624 1.00 95.62 67 GLU A N 1
ATOM 513 C CA . GLU A 1 67 ? 25.462 0.931 -33.724 1.00 95.62 67 GLU A CA 1
ATOM 514 C C . GLU A 1 67 ? 25.274 1.514 -32.316 1.00 95.62 67 GLU A C 1
ATOM 516 O O . GLU A 1 67 ? 24.172 1.462 -31.766 1.00 95.62 67 GLU A O 1
ATOM 521 N N . VAL A 1 68 ? 26.318 2.129 -31.751 1.00 93.69 68 VAL A N 1
ATOM 522 C CA . VAL A 1 68 ? 26.238 2.793 -30.440 1.00 93.69 68 VAL A CA 1
ATOM 523 C C . VAL A 1 68 ? 25.182 3.897 -30.451 1.00 93.69 68 VAL A C 1
ATOM 525 O O . VAL A 1 68 ? 24.403 3.995 -29.506 1.00 93.69 68 VAL A O 1
ATOM 528 N N . ARG A 1 69 ? 25.095 4.686 -31.529 1.00 94.75 69 ARG A N 1
ATOM 529 C CA . ARG A 1 69 ? 24.093 5.752 -31.652 1.00 94.75 69 ARG A CA 1
ATOM 530 C C . ARG A 1 69 ? 22.666 5.209 -31.656 1.00 94.75 69 ARG A C 1
ATOM 532 O O . ARG A 1 69 ? 21.831 5.704 -30.910 1.00 94.75 69 ARG A O 1
ATOM 539 N N . VAL A 1 70 ? 22.406 4.149 -32.422 1.00 95.56 70 VAL A N 1
ATOM 540 C CA . VAL A 1 70 ? 21.085 3.496 -32.453 1.00 95.56 70 VAL A CA 1
ATOM 541 C C . VAL A 1 70 ? 20.719 2.929 -31.079 1.00 95.56 70 VAL A C 1
ATOM 543 O O . VAL A 1 70 ? 19.578 3.064 -30.628 1.00 95.56 70 VAL A O 1
ATOM 546 N N . ARG A 1 71 ? 21.683 2.314 -30.381 1.00 93.81 71 ARG A N 1
ATOM 547 C CA . ARG A 1 71 ? 21.471 1.815 -29.014 1.00 93.81 71 ARG A CA 1
ATOM 548 C C . ARG A 1 71 ? 21.163 2.951 -28.039 1.00 93.81 71 ARG A C 1
ATOM 550 O O . ARG A 1 71 ? 20.253 2.790 -27.229 1.00 93.81 71 ARG A O 1
ATOM 557 N N . LEU A 1 72 ? 21.869 4.079 -28.145 1.00 95.19 72 LEU A N 1
ATOM 558 C CA . LEU A 1 72 ? 21.642 5.257 -27.311 1.00 95.19 72 LEU A CA 1
ATOM 559 C C . LEU A 1 72 ? 20.225 5.806 -27.516 1.00 95.19 72 LEU A C 1
ATOM 561 O O . LEU A 1 72 ? 19.464 5.859 -26.555 1.00 95.19 72 LEU A O 1
ATOM 565 N N . GLU A 1 73 ? 19.823 6.070 -28.760 1.00 95.62 73 GLU A N 1
ATOM 566 C CA . GLU A 1 73 ? 18.475 6.567 -29.087 1.00 95.62 73 GLU A CA 1
ATOM 567 C C . GLU A 1 73 ? 17.375 5.609 -28.600 1.00 95.62 73 GLU A C 1
ATOM 569 O O . GLU A 1 73 ? 16.337 6.019 -28.078 1.00 95.62 73 GLU A O 1
ATOM 574 N N . THR A 1 74 ? 17.604 4.299 -28.725 1.00 95.44 74 THR A N 1
ATOM 575 C CA . THR A 1 74 ? 16.664 3.290 -28.220 1.00 95.44 74 THR A CA 1
ATOM 576 C C . THR A 1 74 ? 16.584 3.316 -26.693 1.00 95.44 74 THR A C 1
ATOM 578 O O . THR A 1 74 ? 15.499 3.167 -26.128 1.00 95.44 74 THR A O 1
ATOM 581 N N . SER A 1 75 ? 17.717 3.491 -26.010 1.00 91.88 75 SER A N 1
ATOM 582 C CA . SER A 1 75 ? 17.763 3.574 -24.549 1.00 91.88 75 SER A CA 1
ATOM 583 C C . SER A 1 75 ? 17.098 4.844 -24.016 1.00 91.88 75 SER A C 1
ATOM 585 O O . SER A 1 75 ? 16.365 4.762 -23.035 1.00 91.88 75 SER A O 1
ATOM 587 N N . GLU A 1 76 ? 17.256 5.976 -24.705 1.00 94.75 76 GLU A N 1
ATOM 588 C CA . GLU A 1 76 ? 16.606 7.244 -24.363 1.00 94.75 76 GLU A CA 1
ATOM 589 C C . GLU A 1 76 ? 15.085 7.121 -24.466 1.00 94.75 76 GLU A C 1
ATOM 591 O O . GLU A 1 76 ? 14.382 7.403 -23.499 1.00 94.75 76 GLU A O 1
ATOM 596 N N . ARG A 1 77 ? 14.570 6.561 -25.570 1.00 94.31 77 ARG A N 1
ATOM 597 C CA . ARG A 1 77 ? 13.125 6.306 -25.723 1.00 94.31 77 ARG A CA 1
ATOM 598 C C . ARG A 1 77 ? 12.572 5.377 -24.643 1.00 94.31 77 ARG A C 1
ATOM 600 O O . ARG A 1 77 ? 11.458 5.570 -24.164 1.00 94.31 77 ARG A O 1
ATOM 607 N N . ARG A 1 78 ? 13.334 4.350 -24.247 1.00 92.81 78 ARG A N 1
ATOM 608 C CA . ARG A 1 78 ? 12.937 3.442 -23.156 1.00 92.81 78 ARG A CA 1
ATOM 609 C C . ARG A 1 78 ? 12.916 4.154 -21.809 1.00 92.81 78 ARG A C 1
ATOM 611 O O . ARG A 1 78 ? 12.011 3.905 -21.019 1.00 92.81 78 ARG A O 1
ATOM 618 N N . LEU A 1 79 ? 13.888 5.026 -21.552 1.00 93.50 79 LEU A N 1
ATOM 619 C CA . LEU A 1 79 ? 13.934 5.828 -20.336 1.00 93.50 79 LEU A CA 1
ATOM 620 C C . LEU A 1 79 ? 12.753 6.802 -20.273 1.00 93.50 79 LEU A C 1
ATOM 622 O O . LEU A 1 79 ? 12.122 6.912 -19.227 1.00 93.50 79 LEU A O 1
ATOM 626 N N . GLU A 1 80 ? 12.420 7.469 -21.377 1.00 94.31 80 GLU A N 1
ATOM 627 C CA . GLU A 1 80 ? 11.239 8.336 -21.466 1.00 94.31 80 GLU A CA 1
ATOM 628 C C . GLU A 1 80 ? 9.946 7.561 -21.209 1.00 94.31 80 GLU A C 1
ATOM 630 O O . GLU A 1 80 ? 9.135 7.973 -20.382 1.00 94.31 80 GLU A O 1
ATOM 635 N N . ALA A 1 81 ? 9.781 6.392 -21.834 1.00 92.12 81 ALA A N 1
ATOM 636 C CA . ALA A 1 81 ? 8.631 5.530 -21.575 1.00 92.12 81 ALA A CA 1
ATOM 637 C C . ALA A 1 81 ? 8.553 5.097 -20.099 1.00 92.12 81 ALA A C 1
ATOM 639 O O . ALA A 1 81 ? 7.472 5.097 -19.514 1.00 92.12 81 ALA A O 1
ATOM 640 N N . ALA A 1 82 ? 9.687 4.764 -19.475 1.00 90.31 82 ALA A N 1
ATOM 641 C CA . ALA A 1 82 ? 9.738 4.405 -18.060 1.00 90.31 82 ALA A CA 1
ATOM 642 C C . ALA A 1 82 ? 9.375 5.582 -17.139 1.00 90.31 82 ALA A C 1
ATOM 644 O O . ALA A 1 82 ? 8.664 5.377 -16.158 1.00 90.31 82 ALA A O 1
ATOM 645 N N . LYS A 1 83 ? 9.804 6.810 -17.464 1.00 92.06 83 LYS A N 1
ATOM 646 C CA . LYS A 1 83 ? 9.413 8.025 -16.728 1.00 92.06 83 LYS A CA 1
ATOM 647 C C . LYS A 1 83 ? 7.905 8.258 -16.795 1.00 92.06 83 LYS A C 1
ATOM 649 O O . LYS A 1 83 ? 7.283 8.437 -15.756 1.00 92.06 83 LYS A O 1
ATOM 654 N N . LEU A 1 84 ? 7.309 8.152 -17.983 1.00 90.81 84 LEU A N 1
ATOM 655 C CA . LEU A 1 84 ? 5.858 8.285 -18.152 1.00 90.81 84 LEU A CA 1
ATOM 656 C C . LEU A 1 84 ? 5.086 7.199 -17.389 1.00 90.81 84 LEU A C 1
ATOM 658 O O . LEU A 1 84 ? 4.056 7.475 -16.778 1.00 90.81 84 LEU A O 1
ATOM 662 N N . LEU A 1 85 ? 5.587 5.959 -17.386 1.00 88.25 85 LEU A N 1
ATOM 663 C CA . LEU A 1 85 ? 4.995 4.886 -16.584 1.00 88.25 85 LEU A CA 1
ATOM 664 C C . LEU A 1 85 ? 5.086 5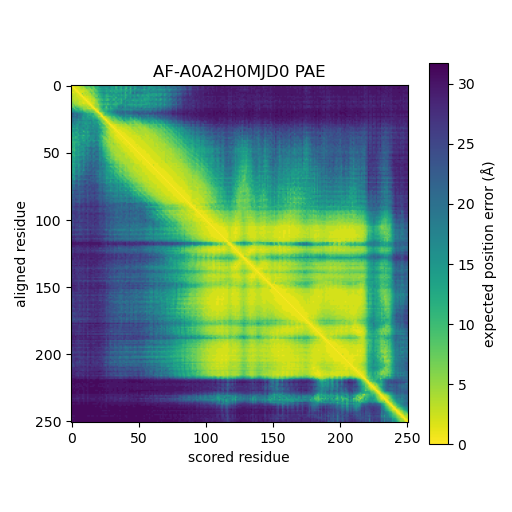.179 -15.085 1.00 88.25 85 LEU A C 1
ATOM 666 O O . LEU A 1 85 ? 4.121 4.917 -14.374 1.00 88.25 85 LEU A O 1
ATOM 670 N N . LEU A 1 86 ? 6.205 5.727 -14.606 1.00 85.38 86 LEU A N 1
ATOM 671 C CA . LEU A 1 86 ? 6.360 6.135 -13.209 1.00 85.38 86 LEU A CA 1
ATOM 672 C C . LEU A 1 86 ? 5.415 7.278 -12.835 1.00 85.38 86 LEU A C 1
ATOM 674 O O . LEU A 1 86 ? 4.831 7.226 -11.763 1.00 85.38 86 LEU A O 1
ATOM 678 N N . GLU A 1 87 ? 5.201 8.259 -13.707 1.00 87.50 87 GLU A N 1
ATOM 679 C CA . GLU A 1 87 ? 4.217 9.326 -13.468 1.00 87.50 87 GLU A CA 1
ATOM 680 C C . GLU A 1 87 ? 2.787 8.768 -13.389 1.00 87.50 87 GLU A C 1
ATOM 682 O O . GLU A 1 87 ? 2.013 9.122 -12.503 1.00 87.50 87 GLU A O 1
ATOM 687 N N . VAL A 1 88 ? 2.433 7.838 -14.282 1.00 87.56 88 VAL A N 1
ATOM 688 C CA . VAL A 1 88 ? 1.085 7.246 -14.328 1.00 87.56 88 VAL A CA 1
ATOM 689 C C . VAL A 1 88 ? 0.840 6.271 -13.175 1.00 87.56 88 VAL A C 1
ATOM 691 O O . VAL A 1 88 ? -0.275 6.207 -12.654 1.00 87.56 88 VAL A O 1
ATOM 694 N N . LEU A 1 89 ? 1.839 5.474 -12.795 1.00 84.31 89 LEU A N 1
ATOM 695 C CA . LEU A 1 89 ? 1.709 4.444 -11.760 1.00 84.31 89 LEU A CA 1
ATOM 696 C C . LEU A 1 89 ? 2.067 4.944 -10.362 1.00 84.31 89 LEU A C 1
ATOM 698 O O . LEU A 1 89 ? 1.608 4.348 -9.392 1.00 84.31 89 LEU A O 1
ATOM 702 N N . GLY A 1 90 ? 2.862 6.005 -10.266 1.00 79.75 90 GLY A N 1
ATOM 703 C CA . GLY A 1 90 ? 3.437 6.510 -9.029 1.00 79.75 90 GLY A CA 1
ATOM 704 C C . GLY A 1 90 ? 2.443 7.218 -8.104 1.00 79.75 90 GLY A C 1
ATOM 705 O O . GLY A 1 90 ? 1.220 7.122 -8.287 1.00 79.75 90 GLY A O 1
ATOM 706 N N . PRO A 1 91 ? 2.963 7.930 -7.089 1.00 76.56 91 PRO A N 1
ATOM 707 C CA . PRO A 1 91 ? 2.165 8.498 -6.007 1.00 76.56 91 PRO A CA 1
ATOM 708 C C . PRO A 1 91 ? 1.147 9.531 -6.494 1.00 76.56 91 PRO A C 1
ATOM 710 O O . PRO A 1 91 ? 0.048 9.552 -5.965 1.00 76.56 91 PRO A O 1
ATOM 713 N N . ASP A 1 92 ? 1.426 10.292 -7.551 1.00 78.94 92 ASP A N 1
ATOM 714 C CA . ASP A 1 92 ? 0.459 11.252 -8.115 1.00 78.94 92 ASP A CA 1
ATOM 715 C C . ASP A 1 92 ? -0.529 10.612 -9.111 1.00 78.94 92 ASP A C 1
ATOM 717 O O . ASP A 1 92 ? -1.504 11.228 -9.546 1.00 78.94 92 ASP A O 1
ATOM 721 N N . GLY A 1 93 ? -0.286 9.357 -9.490 1.00 84.25 93 GLY A N 1
ATOM 722 C CA . GLY A 1 93 ? -1.015 8.647 -10.530 1.00 84.25 93 GLY A CA 1
ATOM 723 C C . GLY A 1 93 ? -2.037 7.647 -9.986 1.00 84.25 93 GLY A C 1
ATOM 724 O O . GLY A 1 93 ? -3.024 7.979 -9.323 1.00 84.25 93 GLY A O 1
ATOM 725 N N . LEU A 1 94 ? -1.878 6.381 -10.367 1.00 82.81 94 LEU A N 1
ATOM 726 C CA . LEU A 1 94 ? -2.767 5.297 -9.959 1.00 82.81 94 LEU A CA 1
ATOM 727 C C . LEU A 1 94 ? -2.590 4.942 -8.479 1.00 82.81 94 LEU A C 1
ATOM 729 O O . LEU A 1 94 ? -3.596 4.769 -7.792 1.00 82.81 94 LEU A O 1
ATOM 733 N N . GLN A 1 95 ? -1.350 4.853 -7.986 1.00 82.06 95 GLN A N 1
A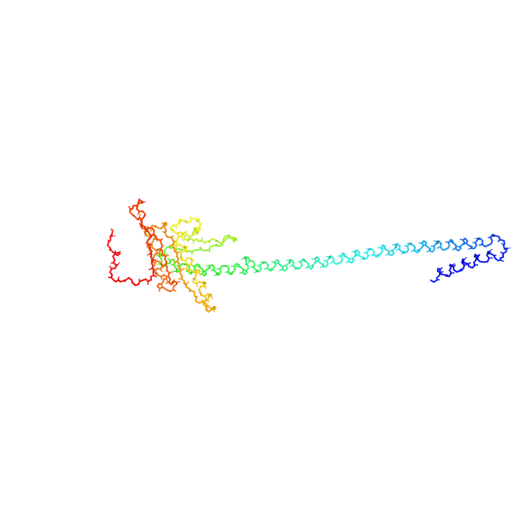TOM 734 C CA . GLN A 1 95 ? -1.079 4.494 -6.594 1.00 82.06 95 GLN A CA 1
ATOM 735 C C . GLN A 1 95 ? -1.702 5.505 -5.627 1.00 82.06 95 GLN A C 1
ATOM 737 O O . GLN A 1 95 ? -2.390 5.081 -4.702 1.00 82.06 95 GLN A O 1
ATOM 742 N N . GLY A 1 96 ? -1.563 6.814 -5.867 1.00 79.62 96 GLY A N 1
ATOM 743 C CA . GLY A 1 96 ? -2.191 7.839 -5.022 1.00 79.62 96 GLY A CA 1
ATOM 744 C C . GLY A 1 96 ? -3.705 7.806 -5.042 1.00 79.62 96 GLY A C 1
ATOM 745 O O . GLY A 1 96 ? -4.338 7.895 -3.995 1.00 79.62 96 GLY A O 1
ATOM 746 N N . ARG A 1 97 ? -4.317 7.613 -6.216 1.00 82.81 97 ARG A N 1
ATOM 747 C CA . ARG A 1 97 ? -5.780 7.489 -6.319 1.00 82.81 97 ARG A CA 1
ATOM 748 C C . ARG A 1 97 ? -6.303 6.253 -5.593 1.00 82.81 97 ARG A C 1
ATOM 750 O O . ARG A 1 97 ? -7.342 6.325 -4.938 1.00 82.81 97 ARG A O 1
ATOM 757 N N . LEU A 1 98 ? -5.594 5.128 -5.694 1.00 82.50 98 LEU A N 1
ATOM 758 C CA . LEU A 1 98 ? -5.928 3.913 -4.953 1.00 82.50 98 LEU A CA 1
ATOM 759 C C . LEU A 1 98 ? -5.742 4.110 -3.448 1.00 82.50 98 LEU A C 1
ATOM 761 O O . LEU A 1 98 ? -6.634 3.730 -2.694 1.00 82.50 98 LEU A O 1
ATOM 765 N N . ALA A 1 99 ? -4.639 4.734 -3.029 1.00 80.31 99 ALA A N 1
ATOM 766 C CA . ALA A 1 99 ? -4.375 5.065 -1.635 1.00 80.31 99 ALA A CA 1
ATOM 767 C C . ALA A 1 99 ? -5.470 5.984 -1.086 1.00 80.31 99 ALA A C 1
ATOM 769 O O . ALA A 1 99 ? -6.151 5.597 -0.153 1.00 80.31 99 ALA A O 1
ATOM 770 N N . SER A 1 100 ? -5.745 7.119 -1.732 1.00 82.38 100 SER A N 1
ATOM 771 C CA . SER A 1 100 ? -6.794 8.067 -1.338 1.00 82.38 100 SER A CA 1
ATOM 772 C C . SER A 1 100 ? -8.171 7.406 -1.220 1.00 82.38 100 SER A C 1
ATOM 774 O O . SER A 1 100 ? -8.868 7.600 -0.225 1.00 82.38 100 SER A O 1
ATOM 776 N N . ARG A 1 101 ? -8.553 6.555 -2.182 1.00 84.69 101 ARG A N 1
ATOM 777 C CA . ARG A 1 101 ? -9.830 5.831 -2.121 1.00 84.69 101 ARG A CA 1
ATOM 778 C C . ARG A 1 101 ? -9.862 4.800 -0.992 1.00 84.69 101 ARG A C 1
ATOM 780 O O . ARG A 1 101 ? -10.885 4.659 -0.324 1.00 84.69 101 ARG A O 1
ATOM 787 N N . ALA A 1 102 ? -8.770 4.063 -0.795 1.00 83.94 102 ALA A N 1
ATOM 788 C CA . ALA A 1 102 ? -8.655 3.096 0.289 1.00 83.94 102 ALA A CA 1
ATOM 789 C C . ALA A 1 102 ? -8.673 3.786 1.660 1.00 83.94 102 ALA A C 1
ATOM 791 O O . ALA A 1 102 ? -9.303 3.256 2.575 1.00 83.94 102 ALA A O 1
ATOM 792 N N . SER A 1 103 ? -8.041 4.958 1.766 1.00 85.69 103 SER A N 1
ATOM 793 C CA . SER A 1 103 ? -8.012 5.813 2.949 1.00 85.69 103 SER A CA 1
ATOM 794 C C . SER A 1 103 ? -9.395 6.342 3.283 1.00 85.69 103 SER A C 1
ATOM 796 O O . SER A 1 103 ? -9.858 6.079 4.380 1.00 85.69 103 SER A O 1
ATOM 798 N N . ALA A 1 104 ? -10.106 6.963 2.337 1.00 87.62 104 ALA A N 1
ATOM 799 C CA . ALA A 1 104 ? -11.457 7.479 2.579 1.00 87.62 104 ALA A CA 1
ATOM 800 C C . ALA A 1 104 ? -12.424 6.373 3.036 1.00 87.62 104 ALA A C 1
ATOM 802 O O . ALA A 1 104 ? -13.164 6.531 4.001 1.00 87.62 104 ALA A O 1
ATOM 803 N N . SER A 1 105 ? -12.367 5.202 2.391 1.00 91.12 105 SER A N 1
ATOM 804 C CA . SER A 1 105 ? -13.174 4.049 2.807 1.00 91.12 105 SER A CA 1
ATOM 805 C C . SER A 1 105 ? -12.762 3.503 4.178 1.00 91.12 105 SER A C 1
ATOM 807 O O . SER A 1 105 ? -13.595 2.959 4.896 1.00 91.12 105 SER A O 1
ATOM 809 N N . LEU A 1 106 ? -11.475 3.571 4.530 1.00 91.50 106 LEU A N 1
ATOM 810 C CA . LEU A 1 106 ? -10.988 3.158 5.847 1.00 91.50 106 LEU A CA 1
ATOM 811 C C . LEU A 1 106 ? -11.404 4.153 6.925 1.00 91.50 106 LEU A C 1
ATOM 813 O O . LEU A 1 106 ? -11.798 3.721 7.999 1.00 91.50 106 LEU A O 1
ATOM 817 N N . GLU A 1 107 ? -11.358 5.450 6.632 1.00 93.25 107 GLU A N 1
ATOM 818 C CA . GLU A 1 107 ? -11.831 6.505 7.520 1.00 93.25 107 GLU A CA 1
ATOM 819 C C . GLU A 1 107 ? -13.314 6.357 7.842 1.00 93.25 107 GLU A C 1
ATOM 821 O O . GLU A 1 107 ? -13.686 6.416 9.009 1.00 93.25 107 GLU A O 1
ATOM 826 N N . GLU A 1 108 ? -14.151 6.122 6.832 1.00 93.81 108 GLU A N 1
ATOM 827 C CA . GLU A 1 108 ? -15.588 5.899 7.014 1.00 93.81 108 GLU A CA 1
ATOM 828 C C . GLU A 1 108 ? -15.855 4.685 7.918 1.00 93.81 108 GLU A C 1
ATOM 830 O O . GLU A 1 108 ? -16.479 4.819 8.968 1.00 93.81 108 GLU A O 1
ATOM 835 N N . GLU A 1 109 ? -15.291 3.518 7.578 1.00 94.06 109 GLU A N 1
ATOM 836 C CA . GLU A 1 109 ? -15.469 2.291 8.366 1.00 94.06 109 GLU A CA 1
ATOM 837 C C . GLU A 1 109 ? -14.928 2.437 9.801 1.00 94.06 109 GLU A C 1
ATOM 839 O O . GLU A 1 109 ? -15.513 1.908 10.744 1.00 94.06 109 GLU A O 1
ATOM 844 N N . MET A 1 110 ? -13.819 3.158 9.981 1.00 94.06 110 MET A N 1
ATOM 845 C CA . MET A 1 110 ? -13.244 3.442 11.295 1.00 94.06 110 MET A CA 1
ATOM 846 C C . MET A 1 110 ? -14.144 4.330 12.143 1.00 94.06 110 MET A C 1
ATOM 848 O O . MET A 1 110 ? -14.387 4.019 13.306 1.00 94.06 110 MET A O 1
ATOM 852 N N . ASN A 1 111 ? -14.639 5.425 11.572 1.00 94.31 111 ASN A N 1
ATOM 853 C CA . ASN A 1 111 ? -15.496 6.370 12.280 1.00 94.31 111 ASN A CA 1
ATOM 854 C C . ASN A 1 111 ? -16.849 5.748 12.644 1.00 94.31 111 ASN A C 1
ATOM 856 O O . ASN A 1 111 ? -17.343 5.971 13.749 1.00 94.31 111 ASN A O 1
ATOM 860 N N . ASP A 1 112 ? -17.394 4.885 11.784 1.00 93.50 112 ASP A N 1
ATOM 861 C CA . ASP A 1 112 ? -18.594 4.100 12.085 1.00 93.50 112 ASP A CA 1
ATOM 862 C C . ASP A 1 112 ? -18.410 3.191 13.308 1.00 93.50 112 ASP A C 1
ATOM 864 O O . ASP A 1 112 ? -19.344 2.998 14.093 1.00 93.50 112 ASP A O 1
ATOM 868 N N . LEU A 1 113 ? -17.212 2.616 13.468 1.00 93.00 113 LEU A N 1
ATOM 869 C CA . LEU A 1 113 ? -16.871 1.789 14.621 1.00 93.00 113 LEU A CA 1
ATOM 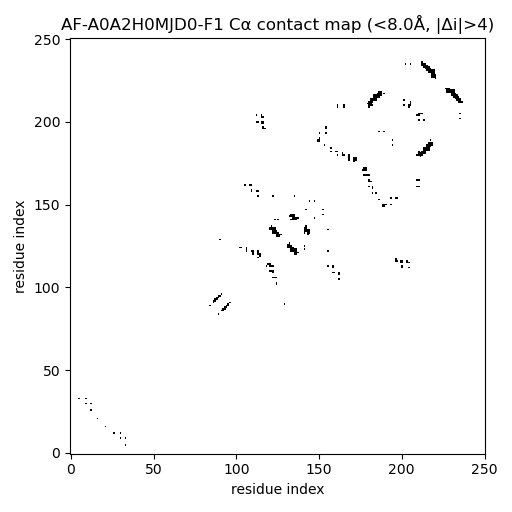870 C C . LEU A 1 113 ? -16.570 2.613 15.872 1.00 93.00 113 LEU A C 1
ATOM 872 O O . LEU A 1 113 ? -16.994 2.226 16.959 1.00 93.00 113 LEU A O 1
ATOM 876 N N . LEU A 1 114 ? -15.863 3.734 15.739 1.00 92.69 114 LEU A N 1
ATOM 877 C CA . LEU A 1 114 ? -15.576 4.632 16.859 1.00 92.69 114 LEU A CA 1
ATOM 878 C C . LEU A 1 114 ? -16.864 5.201 17.460 1.00 92.69 114 LEU A C 1
ATOM 880 O O . LEU A 1 114 ? -17.005 5.211 18.682 1.00 92.69 114 LEU A O 1
ATOM 884 N N . GLY A 1 115 ? -17.851 5.525 16.619 1.00 91.19 115 GLY A N 1
ATOM 885 C CA . GLY A 1 115 ? -19.173 5.973 17.058 1.00 91.19 115 GLY A CA 1
ATOM 886 C C . GLY A 1 115 ? -19.966 4.945 17.880 1.00 91.19 115 GLY A C 1
ATOM 887 O O . GLY A 1 115 ? -20.981 5.303 18.474 1.00 91.19 115 GLY A O 1
ATOM 888 N N . LEU A 1 116 ? -19.533 3.677 17.945 1.00 88.19 116 LEU A N 1
ATOM 889 C CA . LEU A 1 116 ? -20.106 2.669 18.850 1.00 88.19 116 LEU A CA 1
ATOM 890 C C . LEU A 1 116 ? -19.568 2.758 20.282 1.00 88.19 116 LEU A C 1
ATOM 892 O O . LEU A 1 116 ? -20.217 2.251 21.195 1.00 88.19 116 LEU A O 1
ATOM 896 N N . MET A 1 117 ? -18.386 3.345 20.466 1.00 86.38 117 MET A N 1
ATOM 897 C CA . MET A 1 117 ? -17.777 3.569 21.779 1.00 86.38 117 MET A CA 1
ATOM 898 C C . MET A 1 117 ? -18.161 4.950 22.302 1.00 86.38 117 MET A C 1
ATOM 900 O O . MET A 1 117 ? -18.776 5.058 23.356 1.00 86.38 117 MET A O 1
ATOM 904 N N . GLU A 1 118 ? -17.812 5.995 21.546 1.00 78.50 118 GLU A N 1
ATOM 905 C CA . GLU A 1 118 ? -17.967 7.393 21.945 1.00 78.50 118 GLU A CA 1
ATOM 906 C C . GLU A 1 118 ? -18.015 8.295 20.702 1.00 78.50 118 GLU A C 1
ATOM 908 O O . GLU A 1 118 ? -17.233 8.127 19.766 1.00 78.50 118 GLU A O 1
ATOM 913 N N . GLY A 1 119 ? -18.951 9.249 20.672 1.00 73.25 119 GLY A N 1
ATOM 914 C CA . GLY A 1 119 ? -19.232 10.068 19.483 1.00 73.25 119 GLY A CA 1
ATOM 915 C C . GLY A 1 119 ? -18.165 11.114 19.137 1.00 73.25 119 GLY A C 1
ATOM 916 O O . GLY A 1 119 ? -18.164 11.627 18.017 1.00 73.25 119 GLY A O 1
ATOM 917 N N . ASP A 1 120 ? -17.256 11.410 20.067 1.00 83.25 120 ASP A N 1
ATOM 918 C CA . ASP A 1 120 ? -16.265 12.482 19.923 1.00 83.25 120 ASP A CA 1
ATOM 919 C C . ASP A 1 120 ? -14.937 12.003 19.313 1.00 83.25 120 ASP A C 1
ATOM 921 O O . ASP A 1 120 ? -14.107 12.817 18.896 1.00 83.25 120 ASP A O 1
ATOM 925 N N . PHE A 1 121 ? -14.720 10.687 19.204 1.00 88.50 121 PHE A N 1
ATOM 926 C CA . PHE A 1 121 ? -13.531 10.153 18.546 1.00 88.50 121 PHE A CA 1
ATOM 927 C C . PHE A 1 121 ? -13.690 10.162 17.032 1.00 88.50 121 PHE A C 1
ATOM 929 O O . PHE A 1 121 ? -14.537 9.471 16.467 1.00 88.50 121 PHE A O 1
ATOM 936 N N . ARG A 1 122 ? -12.806 10.905 16.364 1.00 92.00 122 ARG A N 1
ATOM 937 C CA . ARG A 1 122 ? -12.713 10.939 14.906 1.00 92.00 122 ARG A CA 1
ATOM 938 C C . ARG A 1 122 ? -11.374 10.410 14.445 1.00 92.00 122 ARG A C 1
ATOM 940 O O . ARG A 1 122 ? -10.326 10.923 14.815 1.00 92.00 122 ARG A O 1
ATOM 947 N N . PHE A 1 123 ? -11.398 9.375 13.631 1.00 92.75 123 PHE A N 1
ATOM 948 C CA . PHE A 1 123 ? -10.231 8.868 12.940 1.00 92.75 123 PHE A CA 1
ATOM 949 C C . PHE A 1 123 ? -10.050 9.594 11.612 1.00 92.75 123 PHE A C 1
ATOM 951 O O . PHE A 1 123 ? -11.005 9.768 10.848 1.00 92.75 123 PHE A O 1
ATOM 958 N N . ARG A 1 124 ? -8.804 9.973 11.332 1.00 91.81 124 ARG A N 1
ATOM 959 C CA . ARG A 1 124 ? -8.407 10.574 10.066 1.00 91.81 124 ARG A CA 1
ATOM 960 C C . ARG A 1 124 ? -7.064 10.029 9.608 1.00 91.81 124 ARG A C 1
ATOM 962 O O . ARG A 1 124 ? -6.213 9.635 10.410 1.00 91.81 124 ARG A O 1
ATOM 969 N N . LEU A 1 125 ? -6.905 10.006 8.300 1.00 89.50 125 LEU A N 1
ATOM 970 C CA . LEU A 1 125 ? -5.769 9.486 7.590 1.00 89.50 125 LEU A CA 1
ATOM 971 C C . LEU A 1 125 ? -5.327 10.539 6.569 1.00 89.50 125 LEU A C 1
ATOM 973 O O . LEU A 1 125 ? -5.972 10.786 5.552 1.00 89.50 125 LEU A O 1
ATOM 977 N N . GLU A 1 126 ? -4.200 11.173 6.858 1.00 84.12 126 GLU A N 1
ATOM 978 C CA . GLU A 1 126 ? -3.613 12.204 6.012 1.00 84.12 126 GLU A CA 1
ATOM 979 C C . GLU A 1 126 ? -2.362 11.672 5.315 1.00 84.12 126 GLU A C 1
ATOM 981 O O . GLU A 1 126 ? -1.585 10.896 5.871 1.00 84.12 126 GLU A O 1
ATOM 986 N N . MET A 1 127 ? -2.183 12.085 4.063 1.00 76.25 127 MET A N 1
ATOM 987 C CA . MET A 1 127 ? -0.931 11.895 3.339 1.00 76.25 127 MET A CA 1
ATOM 988 C C . MET A 1 127 ? -0.053 13.115 3.604 1.00 76.25 127 MET A C 1
ATOM 990 O O . MET A 1 127 ? -0.397 14.216 3.175 1.00 76.25 127 MET A O 1
ATOM 994 N N . ASP A 1 128 ? 1.071 12.918 4.284 1.00 71.19 128 ASP A N 1
ATOM 995 C CA . ASP A 1 128 ? 2.117 13.927 4.444 1.00 71.19 128 ASP A CA 1
ATOM 996 C C . ASP A 1 128 ? 3.304 13.562 3.543 1.00 71.19 128 ASP A C 1
ATOM 998 O O . ASP A 1 128 ? 4.185 12.771 3.901 1.00 71.19 128 ASP A O 1
ATOM 1002 N N . GLY A 1 129 ? 3.268 14.066 2.307 1.00 72.00 129 GLY A N 1
ATOM 1003 C CA . GLY A 1 129 ? 4.198 13.667 1.253 1.00 72.00 129 GLY A CA 1
ATOM 1004 C C . GLY A 1 129 ? 4.079 12.174 0.935 1.00 72.00 129 GLY A C 1
ATOM 1005 O O . GLY A 1 129 ? 3.041 11.710 0.469 1.00 72.00 129 GLY A O 1
ATOM 1006 N N . GLU A 1 130 ? 5.147 11.417 1.192 1.00 68.19 130 GLU A N 1
ATOM 1007 C CA . GLU A 1 130 ? 5.175 9.956 1.022 1.00 68.19 130 GLU A CA 1
ATOM 1008 C C . GLU A 1 130 ? 4.704 9.190 2.273 1.00 68.19 130 GLU A C 1
ATOM 1010 O O . GLU A 1 130 ? 4.543 7.969 2.224 1.00 68.19 130 GLU A O 1
ATOM 1015 N N . ASN A 1 131 ? 4.471 9.882 3.394 1.00 75.44 131 ASN A N 1
ATOM 1016 C CA . ASN A 1 131 ? 4.103 9.257 4.658 1.00 75.44 131 ASN A CA 1
ATOM 1017 C C . ASN A 1 131 ? 2.587 9.221 4.851 1.00 75.44 131 ASN A C 1
ATOM 1019 O O . ASN A 1 131 ? 1.877 10.199 4.625 1.00 75.44 131 ASN A O 1
ATOM 1023 N N . LEU A 1 132 ? 2.100 8.082 5.336 1.00 79.12 132 LEU A N 1
ATOM 1024 C CA . LEU A 1 132 ? 0.716 7.899 5.747 1.00 79.12 132 LEU A CA 1
ATOM 1025 C C . LEU A 1 132 ? 0.600 8.204 7.242 1.00 79.12 132 LEU A C 1
ATOM 1027 O O . LEU A 1 132 ? 1.063 7.418 8.073 1.00 79.12 132 LEU A O 1
ATOM 1031 N N . VAL A 1 133 ? -0.022 9.323 7.595 1.00 86.19 133 VAL A N 1
ATOM 1032 C CA . VAL A 1 133 ? -0.278 9.689 8.988 1.00 86.19 133 VAL A CA 1
ATOM 1033 C C . VAL A 1 133 ? -1.695 9.269 9.343 1.00 86.19 133 VAL A C 1
ATOM 1035 O O . VAL A 1 133 ? -2.669 9.813 8.837 1.00 86.19 133 VAL A O 1
ATOM 1038 N N . MET A 1 134 ? -1.810 8.281 10.226 1.00 89.94 134 MET A N 1
ATOM 1039 C CA . MET A 1 134 ? -3.083 7.839 10.790 1.00 89.94 134 MET A CA 1
ATOM 1040 C C . MET A 1 134 ? -3.182 8.275 12.248 1.00 89.94 134 MET A C 1
ATOM 1042 O O . MET A 1 134 ? -2.217 8.149 13.013 1.00 89.94 134 MET A O 1
ATOM 1046 N N . GLY A 1 135 ? -4.337 8.810 12.625 1.00 90.62 135 GLY A N 1
ATOM 1047 C CA . GLY A 1 135 ? -4.457 9.465 13.913 1.00 90.62 135 GLY A CA 1
ATOM 1048 C C . GLY A 1 135 ? -5.873 9.814 14.328 1.00 90.62 135 GLY A C 1
ATOM 1049 O O . GLY A 1 135 ? -6.853 9.568 13.622 1.00 90.62 135 GLY A O 1
ATOM 1050 N N . TRP A 1 136 ? -5.942 10.407 15.511 1.00 92.31 136 TRP A N 1
ATOM 1051 C CA . TRP A 1 136 ? -7.142 11.020 16.055 1.00 92.31 136 TRP A CA 1
ATOM 1052 C C . TRP A 1 136 ? -7.229 12.469 15.572 1.00 92.31 136 TRP A C 1
ATOM 1054 O O . TRP A 1 136 ? -6.331 13.263 15.836 1.00 92.31 136 TRP A O 1
ATOM 1064 N N . GLU A 1 137 ? -8.301 12.820 14.870 1.00 92.00 137 GLU A N 1
ATOM 1065 C CA . GLU A 1 137 ? -8.644 14.204 14.564 1.00 92.00 137 GLU A CA 1
ATOM 1066 C C . GLU A 1 137 ? -9.278 14.863 15.786 1.00 92.00 137 GLU A C 1
ATOM 1068 O O . GLU A 1 137 ? -10.335 14.448 16.266 1.00 92.00 137 GLU A O 1
ATOM 1073 N N . ARG A 1 138 ? -8.615 15.906 16.278 1.00 88.81 138 ARG A N 1
ATOM 1074 C CA . ARG A 1 138 ? -9.110 16.750 17.355 1.00 88.81 138 ARG A CA 1
ATOM 1075 C C . ARG A 1 138 ? -8.908 18.205 16.972 1.00 88.81 138 ARG A C 1
ATOM 1077 O O . ARG A 1 138 ? -7.781 18.632 16.738 1.00 88.81 138 ARG A O 1
ATOM 1084 N N . GLU A 1 139 ? -9.999 18.966 16.946 1.00 87.88 139 GLU A N 1
ATOM 1085 C CA . GLU A 1 139 ? -9.976 20.416 16.693 1.00 87.88 139 GLU A CA 1
ATOM 1086 C C . GLU A 1 139 ? -9.282 20.785 15.363 1.00 87.88 139 GLU A C 1
ATOM 1088 O O . GLU A 1 139 ? -8.611 21.809 15.252 1.00 87.88 139 GLU A O 1
ATOM 1093 N N . GLY A 1 140 ? -9.436 19.945 14.334 1.00 86.75 140 GLY A N 1
ATOM 1094 C CA . GLY A 1 140 ? -8.827 20.139 13.019 1.00 86.75 140 GLY A CA 1
ATOM 1095 C C . GLY A 1 140 ? -7.368 19.693 12.908 1.00 86.75 140 GLY A C 1
ATOM 1096 O O . GLY A 1 140 ? -6.783 19.849 11.838 1.00 86.75 140 GLY A O 1
ATOM 1097 N N . VAL A 1 141 ? -6.781 19.125 13.967 1.00 88.44 141 VAL A N 1
ATOM 1098 C CA . VAL A 1 141 ? -5.406 18.608 13.980 1.00 88.44 141 VAL A CA 1
ATOM 1099 C C . VAL A 1 141 ? -5.424 17.087 14.095 1.00 88.44 141 VAL A C 1
ATOM 1101 O O . VAL A 1 141 ? -6.107 16.529 14.952 1.00 88.44 141 VAL A O 1
ATOM 1104 N N . VAL A 1 142 ? -4.647 16.406 13.249 1.00 90.38 142 VAL A N 1
ATOM 1105 C CA . VAL A 1 142 ? -4.453 14.954 13.344 1.00 90.38 142 VAL A CA 1
ATOM 1106 C C . VAL A 1 142 ? -3.328 14.658 14.328 1.00 90.38 142 VAL A C 1
ATOM 1108 O O . VAL A 1 142 ? -2.169 14.989 14.087 1.00 90.38 142 VAL A O 1
ATOM 1111 N N . ILE A 1 143 ? -3.673 14.019 15.442 1.00 89.94 143 ILE A N 1
ATOM 1112 C CA . ILE A 1 143 ? -2.733 13.514 16.442 1.00 89.94 143 ILE A CA 1
ATOM 1113 C C . ILE A 1 143 ? -2.341 12.085 16.037 1.00 89.94 143 ILE A C 1
ATOM 1115 O O . ILE A 1 143 ? -3.191 11.190 16.100 1.00 89.94 143 ILE A O 1
ATOM 1119 N N . PRO A 1 144 ? -1.087 11.832 15.618 1.00 90.69 144 PRO A N 1
ATOM 1120 C CA . PRO A 1 144 ? -0.672 10.513 15.152 1.00 90.69 144 PRO A CA 1
ATOM 1121 C C . PRO A 1 144 ? -0.814 9.433 16.229 1.00 90.69 144 PRO A C 1
ATOM 1123 O O . PRO A 1 144 ? -0.551 9.668 17.407 1.00 90.69 144 PRO A O 1
ATOM 1126 N N . PHE A 1 145 ? -1.112 8.196 15.829 1.00 88.44 145 PHE A N 1
ATOM 1127 C CA . PHE A 1 145 ? -1.174 7.059 16.764 1.00 88.44 145 PHE A CA 1
ATOM 1128 C C . PHE A 1 145 ? 0.114 6.815 17.560 1.00 88.44 145 PHE A C 1
ATOM 1130 O O . PHE A 1 145 ? 0.082 6.222 18.631 1.00 88.44 145 PHE A O 1
ATOM 1137 N N . GLN A 1 146 ? 1.253 7.277 17.053 1.00 85.81 146 GLN A N 1
ATOM 1138 C CA . GLN A 1 146 ? 2.545 7.145 17.725 1.00 85.81 146 GLN A CA 1
ATOM 1139 C C . GLN A 1 146 ? 2.703 8.110 18.910 1.00 85.81 146 GLN A C 1
ATOM 1141 O O . GLN A 1 146 ? 3.599 7.919 19.727 1.00 85.81 146 GLN A O 1
ATOM 1146 N N . THR A 1 147 ? 1.872 9.154 18.993 1.00 88.44 147 THR A N 1
ATOM 1147 C CA . THR A 1 147 ? 1.986 10.212 20.007 1.00 88.44 147 THR A CA 1
ATOM 1148 C C . THR A 1 147 ? 0.839 10.212 21.014 1.00 88.44 147 THR A C 1
ATOM 1150 O O . THR A 1 147 ? 0.944 10.869 22.051 1.00 88.44 147 THR A O 1
ATOM 1153 N N . ILE A 1 148 ? -0.246 9.480 20.746 1.00 88.00 148 ILE A N 1
ATOM 1154 C CA . ILE A 1 148 ? -1.348 9.316 21.700 1.00 88.00 148 ILE A CA 1
ATOM 1155 C C . ILE A 1 148 ? -0.926 8.444 22.886 1.00 88.00 148 ILE A C 1
ATOM 1157 O O . ILE A 1 148 ? -0.061 7.574 22.781 1.00 88.00 148 ILE A O 1
ATOM 1161 N N . ASN A 1 149 ? -1.551 8.679 24.040 1.00 86.50 149 ASN A N 1
ATOM 1162 C CA . ASN A 1 149 ? -1.303 7.853 25.217 1.00 86.50 149 ASN A CA 1
ATOM 1163 C C . ASN A 1 149 ? -1.794 6.407 24.991 1.00 86.50 149 ASN A C 1
ATOM 1165 O O . ASN A 1 149 ? -2.636 6.145 24.130 1.00 86.50 149 ASN A O 1
ATOM 1169 N N . SER A 1 150 ? -1.286 5.468 25.790 1.00 83.56 150 SER A N 1
ATOM 1170 C CA . SER A 1 150 ? -1.599 4.038 25.666 1.00 83.56 150 SER A CA 1
ATOM 1171 C C . SER A 1 150 ? -3.096 3.728 25.765 1.00 83.56 150 SER A C 1
ATOM 1173 O O . SER A 1 150 ? -3.588 2.864 25.043 1.00 83.56 150 SER A O 1
ATOM 1175 N N . ALA A 1 151 ? -3.838 4.458 26.602 1.00 83.62 151 ALA A N 1
ATOM 1176 C CA . ALA A 1 151 ? -5.268 4.230 26.768 1.00 83.62 151 ALA A CA 1
ATOM 1177 C C . ALA A 1 151 ? -6.074 4.602 25.513 1.00 83.62 151 ALA A C 1
ATOM 1179 O O . ALA A 1 151 ? -6.822 3.774 24.994 1.00 83.62 151 ALA A O 1
ATOM 1180 N N . HIS A 1 152 ? -5.871 5.806 24.970 1.00 87.25 152 HIS A N 1
ATOM 1181 C CA . HIS A 1 152 ? -6.488 6.207 23.705 1.00 87.25 152 HIS A CA 1
ATOM 1182 C C . HIS A 1 152 ? -5.984 5.332 22.557 1.00 87.25 152 HIS A C 1
ATOM 1184 O O . HIS A 1 152 ? -6.767 4.953 21.696 1.00 87.25 152 HIS A O 1
ATOM 1190 N N . PHE A 1 153 ? -4.708 4.937 22.558 1.00 89.56 153 PHE A N 1
ATOM 1191 C CA . PHE A 1 153 ? -4.181 4.026 21.545 1.00 89.56 153 PHE A CA 1
ATOM 1192 C C . PHE A 1 153 ? -4.990 2.732 21.453 1.00 89.56 153 PHE A C 1
ATOM 1194 O O . PHE A 1 153 ? -5.388 2.351 20.354 1.00 89.56 153 PHE A O 1
ATOM 1201 N N . ILE A 1 154 ? -5.301 2.095 22.587 1.00 89.62 154 ILE A N 1
ATOM 1202 C CA . ILE A 1 154 ? -6.118 0.875 22.598 1.00 89.62 154 ILE A CA 1
ATOM 1203 C C . ILE A 1 154 ? -7.523 1.149 22.041 1.00 89.62 154 ILE A C 1
ATOM 1205 O O . ILE A 1 154 ? -8.021 0.369 21.226 1.00 89.62 154 ILE A O 1
ATOM 1209 N N . LEU A 1 155 ? -8.138 2.274 22.417 1.00 90.19 155 LEU A N 1
ATOM 1210 C CA . LEU A 1 155 ? -9.459 2.660 21.912 1.00 90.19 155 LEU A CA 1
ATOM 1211 C C . LEU A 1 155 ? -9.475 2.852 20.392 1.00 90.19 155 LEU A C 1
ATOM 1213 O O . LEU A 1 155 ? -10.459 2.502 19.758 1.00 90.19 155 LEU A O 1
ATOM 1217 N N . PHE A 1 156 ? -8.398 3.339 19.778 1.00 91.31 156 PHE A N 1
ATOM 1218 C CA . PHE A 1 156 ? -8.336 3.510 18.322 1.00 91.31 156 PHE A CA 1
ATOM 1219 C C . PHE A 1 156 ? -7.869 2.250 17.577 1.00 91.31 156 PHE A C 1
ATOM 1221 O O . PHE A 1 156 ? -8.380 1.941 16.496 1.00 91.31 156 PHE A O 1
ATOM 1228 N N . VAL A 1 157 ? -6.919 1.495 18.133 1.00 91.25 157 VAL A N 1
ATOM 1229 C CA . VAL A 1 157 ? -6.335 0.329 17.453 1.00 91.25 157 VAL A CA 1
ATOM 1230 C C . VAL A 1 157 ? -7.319 -0.839 17.369 1.00 91.25 157 VAL A C 1
ATOM 1232 O O . VAL A 1 157 ? -7.303 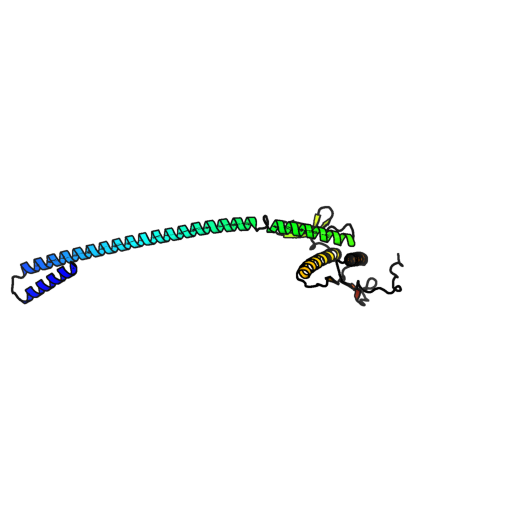-1.586 16.394 1.00 91.25 157 VAL A O 1
ATOM 1235 N N . VAL A 1 158 ? -8.211 -0.999 18.348 1.00 92.00 158 VAL A N 1
ATOM 1236 C CA . VAL A 1 158 ? -9.176 -2.107 18.368 1.00 92.00 158 VAL A CA 1
ATOM 1237 C C . VAL A 1 158 ? -10.221 -1.994 17.244 1.00 92.00 158 VAL A C 1
ATOM 1239 O O . VAL A 1 158 ? -10.369 -2.959 16.481 1.00 92.00 158 VAL A O 1
ATOM 1242 N N . PRO A 1 159 ? -10.907 -0.849 17.054 1.00 92.88 159 PRO A N 1
ATOM 1243 C CA . PRO A 1 159 ? -11.705 -0.582 15.859 1.00 92.88 159 PRO A CA 1
ATOM 1244 C C . PRO A 1 159 ? -10.905 -0.791 14.572 1.00 92.88 159 PRO A C 1
ATOM 1246 O O . PRO A 1 159 ? -11.376 -1.469 13.662 1.00 92.88 159 PRO A O 1
ATOM 1249 N N . PHE A 1 160 ? -9.660 -0.309 14.521 1.00 92.38 160 PHE A N 1
ATOM 1250 C CA . PHE A 1 160 ? -8.798 -0.455 13.346 1.00 92.38 160 PHE A CA 1
ATOM 1251 C C . PHE A 1 160 ? -8.547 -1.909 12.964 1.00 92.38 160 PHE A C 1
ATOM 1253 O O . PHE A 1 160 ? -8.801 -2.313 11.825 1.00 92.38 160 PHE A O 1
ATOM 1260 N N . LEU A 1 161 ? -8.132 -2.732 13.922 1.00 93.00 161 LEU A N 1
ATOM 1261 C CA . LEU A 1 161 ? -7.954 -4.165 13.710 1.00 93.00 161 LEU A CA 1
ATOM 1262 C C . LEU A 1 161 ? -9.270 -4.839 13.315 1.00 93.00 161 LEU A C 1
ATOM 1264 O O . LEU A 1 161 ? -9.279 -5.695 12.432 1.00 93.00 161 LEU A O 1
ATOM 1268 N N . THR A 1 162 ? -10.391 -4.412 13.894 1.00 93.06 162 THR A N 1
ATOM 1269 C CA . THR A 1 162 ? -11.722 -4.926 13.551 1.00 93.06 162 THR A CA 1
ATOM 1270 C C . THR A 1 162 ? -12.099 -4.630 12.098 1.00 93.06 162 THR A C 1
ATOM 1272 O O . THR A 1 162 ? -12.598 -5.519 11.399 1.00 93.06 162 THR A O 1
ATOM 1275 N N . VAL A 1 163 ? -11.827 -3.420 11.596 1.00 93.94 163 VAL A N 1
ATOM 1276 C CA . VAL A 1 163 ? -12.027 -3.082 10.177 1.00 93.94 163 VAL A CA 1
ATOM 1277 C C . VAL A 1 163 ? -11.170 -3.980 9.286 1.00 93.94 163 VAL A C 1
ATOM 1279 O O . VAL A 1 163 ? -11.673 -4.567 8.322 1.00 93.94 163 VAL A O 1
ATOM 1282 N N . LEU A 1 164 ? -9.887 -4.144 9.619 1.00 92.12 164 LEU A N 1
ATOM 1283 C CA . LEU A 1 164 ? -8.972 -4.981 8.841 1.00 92.12 164 LEU A CA 1
ATOM 1284 C C . LEU A 1 164 ? -9.415 -6.449 8.812 1.00 92.12 164 LEU A C 1
ATOM 1286 O O . LEU A 1 164 ? -9.480 -7.050 7.737 1.00 92.12 164 LEU A O 1
ATOM 1290 N N . VAL A 1 165 ? -9.789 -7.012 9.961 1.00 92.88 165 VAL A N 1
ATOM 1291 C CA . VAL A 1 165 ? -10.316 -8.379 10.069 1.00 92.88 165 VAL A CA 1
ATOM 1292 C C . VAL A 1 165 ? -11.578 -8.540 9.219 1.00 92.88 165 VAL A C 1
ATOM 1294 O O . VAL A 1 165 ? -11.698 -9.521 8.484 1.00 92.88 165 VAL A O 1
ATOM 1297 N N . ASN A 1 166 ? -12.489 -7.563 9.231 1.00 92.50 166 ASN A N 1
ATOM 1298 C CA . ASN A 1 166 ? -13.684 -7.592 8.385 1.00 92.50 166 ASN A CA 1
ATOM 1299 C C . ASN A 1 166 ? -13.356 -7.539 6.892 1.00 92.50 166 ASN A C 1
ATOM 1301 O O . ASN A 1 166 ? -13.929 -8.302 6.109 1.00 92.50 166 ASN A O 1
ATOM 1305 N N . ARG A 1 167 ? -12.413 -6.686 6.478 1.00 92.31 167 ARG A N 1
ATOM 1306 C CA . ARG A 1 167 ? -11.940 -6.628 5.086 1.00 92.31 167 ARG A CA 1
ATOM 1307 C C . ARG A 1 167 ? -11.376 -7.973 4.640 1.00 92.31 167 ARG A C 1
ATOM 1309 O O . ARG A 1 167 ? -11.802 -8.495 3.609 1.00 92.31 167 ARG A O 1
ATOM 1316 N N . VAL A 1 168 ? -10.494 -8.568 5.441 1.00 91.19 168 VAL A N 1
ATOM 1317 C CA . VAL A 1 168 ? -9.909 -9.887 5.161 1.00 91.19 168 VAL A CA 1
ATOM 1318 C C . VAL A 1 168 ? -10.989 -10.968 5.113 1.00 91.19 168 VAL A C 1
ATOM 1320 O O . VAL A 1 168 ? -11.003 -11.779 4.186 1.00 91.19 168 VAL A O 1
ATOM 1323 N N . ALA A 1 169 ? -11.936 -10.960 6.050 1.00 91.38 169 ALA A N 1
ATOM 1324 C CA . ALA A 1 169 ? -13.036 -11.918 6.079 1.00 91.38 169 ALA A CA 1
ATOM 1325 C C . ALA A 1 169 ? -13.934 -11.813 4.834 1.00 91.38 169 ALA A C 1
ATOM 1327 O O . ALA A 1 169 ? -14.338 -12.843 4.295 1.00 91.38 169 ALA A O 1
ATOM 1328 N N . ARG A 1 170 ? -14.213 -10.599 4.327 1.00 91.38 170 ARG A N 1
ATOM 1329 C CA . ARG A 1 170 ? -14.960 -10.396 3.069 1.00 91.38 170 ARG A CA 1
ATOM 1330 C C . ARG A 1 170 ? -14.223 -11.001 1.872 1.00 91.38 170 ARG A C 1
ATOM 1332 O O . ARG A 1 170 ? -14.836 -11.731 1.095 1.00 91.38 170 ARG A O 1
ATOM 1339 N N . VAL A 1 171 ? -12.915 -10.758 1.760 1.00 92.06 171 VAL A N 1
ATOM 1340 C CA . VAL A 1 171 ? -12.076 -11.318 0.683 1.00 92.06 171 VAL A CA 1
ATOM 1341 C C . VAL A 1 171 ? -12.037 -12.846 0.753 1.00 92.06 171 VAL A C 1
ATOM 1343 O O . VAL A 1 171 ? -12.271 -13.520 -0.248 1.00 92.06 171 VAL A O 1
ATOM 1346 N N . ARG A 1 172 ? -11.809 -13.415 1.941 1.00 91.81 172 ARG A N 1
ATOM 1347 C CA . ARG A 1 172 ? -11.770 -14.872 2.134 1.00 91.81 172 ARG A CA 1
ATOM 1348 C C . ARG A 1 172 ? -13.120 -15.534 1.872 1.00 91.81 172 ARG A C 1
ATOM 1350 O O . ARG A 1 172 ? -13.162 -16.585 1.237 1.00 91.81 172 ARG A O 1
ATOM 1357 N N . ARG A 1 173 ? -14.226 -14.900 2.273 1.00 92.06 173 ARG A N 1
ATOM 1358 C CA . ARG A 1 173 ? -15.584 -15.379 1.979 1.00 92.06 173 ARG A CA 1
ATOM 1359 C C . ARG A 1 173 ? -15.851 -15.443 0.475 1.00 92.06 173 ARG A C 1
ATOM 1361 O O . ARG A 1 173 ? -16.426 -16.426 0.023 1.00 92.06 173 ARG A O 1
ATOM 1368 N N . ALA A 1 174 ? -15.401 -14.451 -0.298 1.00 91.50 174 ALA A N 1
ATOM 1369 C CA . ALA A 1 174 ? -15.507 -14.477 -1.760 1.00 91.50 174 ALA A CA 1
ATOM 1370 C C . ALA A 1 174 ? -14.722 -15.644 -2.392 1.00 91.50 174 ALA A C 1
ATOM 1372 O O . ALA A 1 174 ? -15.113 -16.153 -3.437 1.00 91.50 174 ALA A O 1
ATOM 1373 N N . ALA A 1 175 ? -13.662 -16.112 -1.727 1.00 92.44 175 ALA A N 1
ATOM 1374 C CA . ALA A 1 175 ? -12.901 -17.304 -2.101 1.00 92.44 175 ALA A CA 1
ATOM 1375 C C . ALA A 1 175 ? -13.463 -18.620 -1.511 1.00 92.44 175 ALA A C 1
ATOM 1377 O O . ALA A 1 175 ? -12.813 -19.658 -1.609 1.00 92.44 175 ALA A O 1
ATOM 1378 N N . GLY A 1 176 ? -14.639 -18.598 -0.870 1.00 92.62 176 GLY A N 1
ATOM 1379 C CA . GLY A 1 176 ? -15.258 -19.780 -0.255 1.00 92.62 176 GLY A CA 1
ATOM 1380 C C . GLY A 1 176 ? -14.633 -20.219 1.075 1.00 92.62 176 GLY A C 1
ATOM 1381 O O . GLY A 1 176 ? -14.926 -21.310 1.556 1.00 92.62 176 GLY A O 1
ATOM 1382 N N . LEU A 1 177 ? -13.784 -19.388 1.687 1.00 90.88 177 LEU A N 1
ATOM 1383 C CA . LEU A 1 177 ? -13.098 -19.687 2.944 1.00 90.88 177 LEU A CA 1
ATOM 1384 C C . LEU A 1 177 ? -13.748 -18.913 4.105 1.00 90.88 177 LEU A C 1
ATOM 1386 O O . LEU A 1 177 ? -13.481 -17.714 4.263 1.00 90.88 177 LEU A O 1
ATOM 1390 N N . PRO A 1 178 ? -14.580 -19.552 4.951 1.00 86.00 178 PRO A N 1
ATOM 1391 C CA . PRO A 1 178 ? -15.106 -18.892 6.139 1.00 86.00 178 PRO A CA 1
ATOM 1392 C C . PRO A 1 178 ? -13.954 -18.486 7.066 1.00 86.00 178 PRO A C 1
ATOM 1394 O O . PRO A 1 178 ? -12.933 -19.168 7.163 1.00 86.00 178 PRO A O 1
ATOM 1397 N N . THR A 1 179 ? -14.095 -17.330 7.711 1.00 87.88 179 THR A N 1
ATOM 1398 C CA . THR A 1 179 ? -13.070 -16.756 8.591 1.00 87.88 179 THR A CA 1
ATOM 1399 C C . THR A 1 179 ? -13.741 -16.297 9.871 1.00 87.88 179 THR A C 1
ATOM 1401 O O . THR A 1 179 ? -14.687 -15.515 9.802 1.00 87.88 179 THR A O 1
ATOM 1404 N N . LEU A 1 180 ? -13.254 -16.787 11.011 1.00 86.19 180 LEU A N 1
ATOM 1405 C CA . LEU A 1 180 ? -13.660 -16.303 12.325 1.00 86.19 180 LEU A CA 1
ATOM 1406 C C . LEU A 1 180 ? -13.117 -14.884 12.525 1.00 86.19 180 LEU A C 1
ATOM 1408 O O . LEU A 1 180 ? -11.918 -14.654 12.365 1.00 86.19 180 LEU A O 1
ATOM 1412 N N . ARG A 1 181 ? -13.990 -13.942 12.879 1.00 90.88 181 ARG A N 1
ATOM 1413 C CA . ARG A 1 181 ? -13.630 -12.549 13.161 1.00 90.88 181 ARG A CA 1
ATOM 1414 C C . ARG A 1 181 ? -13.537 -12.363 14.666 1.00 90.88 181 ARG A C 1
ATOM 1416 O O . ARG A 1 181 ? -14.525 -12.033 15.319 1.00 90.88 181 ARG A O 1
ATOM 1423 N N . ALA A 1 182 ? -12.356 -12.635 15.203 1.00 88.75 182 ALA A N 1
ATOM 1424 C CA . ALA A 1 182 ? -12.083 -12.537 16.627 1.00 88.75 182 ALA A CA 1
ATOM 1425 C C . ALA A 1 182 ? -10.962 -11.536 16.913 1.00 88.75 182 ALA A C 1
ATOM 1427 O O . ALA A 1 182 ? -10.033 -11.402 16.114 1.00 88.75 182 ALA A O 1
ATOM 1428 N N . VAL A 1 183 ? -11.050 -10.866 18.061 1.00 88.38 183 VAL A N 1
ATOM 1429 C CA . VAL A 1 183 ? -9.999 -9.988 18.589 1.00 88.38 183 VAL A CA 1
ATOM 1430 C C . VAL A 1 183 ? -9.652 -10.389 20.022 1.00 88.38 183 VAL A C 1
ATOM 1432 O O . VAL A 1 183 ? -10.544 -10.646 20.828 1.00 88.38 183 VAL A O 1
ATOM 1435 N N . CYS A 1 184 ? -8.358 -10.444 20.332 1.00 88.69 184 CYS A N 1
ATOM 1436 C CA . CYS A 1 184 ? -7.843 -10.676 21.680 1.00 88.69 184 CYS A CA 1
ATOM 1437 C C . CYS A 1 184 ? -7.049 -9.441 22.099 1.00 88.69 184 CYS A C 1
ATOM 1439 O O . CYS A 1 184 ? -6.164 -9.011 21.358 1.00 88.69 184 CYS A O 1
ATOM 1441 N N . ILE A 1 185 ? -7.403 -8.846 23.235 1.00 87.19 185 ILE A N 1
ATOM 1442 C CA . ILE A 1 185 ? -6.906 -7.536 23.655 1.00 87.19 185 ILE A CA 1
ATOM 1443 C C . ILE A 1 185 ? -6.387 -7.636 25.085 1.00 87.19 185 ILE A C 1
ATOM 1445 O O . ILE A 1 185 ? -7.141 -7.939 26.010 1.00 87.19 185 ILE A O 1
ATOM 1449 N N . GLU A 1 186 ? -5.109 -7.325 25.261 1.00 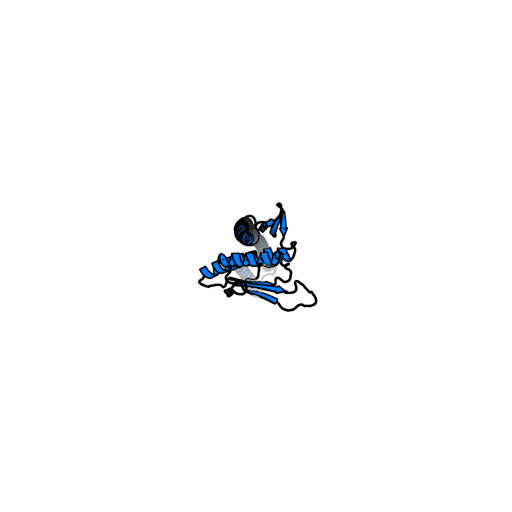86.31 186 GLU A N 1
ATOM 1450 C CA . GLU A 1 186 ? -4.506 -7.079 26.568 1.00 86.31 186 GLU A CA 1
ATOM 1451 C C . GLU A 1 186 ? -4.717 -5.603 26.920 1.00 86.31 186 GLU A C 1
ATOM 1453 O O . GLU A 1 186 ? -4.094 -4.704 26.355 1.00 86.31 186 GLU A O 1
ATOM 1458 N N . ALA A 1 187 ? -5.657 -5.339 27.824 1.00 83.69 187 ALA A N 1
ATOM 1459 C CA . ALA A 1 187 ? -6.111 -3.999 28.180 1.00 83.69 187 ALA A CA 1
ATOM 1460 C C . ALA A 1 187 ? -5.490 -3.494 29.494 1.00 83.69 187 ALA A C 1
ATOM 1462 O O . ALA A 1 187 ? -6.089 -2.676 30.185 1.00 83.69 187 ALA A O 1
ATOM 1463 N N . GLU A 1 188 ? -4.290 -3.960 29.850 1.00 78.69 188 GLU A N 1
ATOM 1464 C CA . GLU A 1 188 ? -3.652 -3.713 31.155 1.00 78.69 188 GLU A CA 1
ATOM 1465 C C . GLU A 1 188 ? -3.536 -2.224 31.522 1.00 78.69 188 GLU A C 1
ATOM 1467 O O . GLU A 1 188 ? -3.582 -1.858 32.693 1.00 78.69 188 GLU A O 1
ATOM 1472 N N . SER A 1 189 ? -3.400 -1.359 30.515 1.00 74.56 189 SER A N 1
ATOM 1473 C CA . SER A 1 189 ? -3.218 0.085 30.693 1.00 74.56 189 SER A CA 1
ATOM 1474 C C . SER A 1 189 ? -4.520 0.896 30.712 1.00 74.56 189 SER A C 1
ATOM 1476 O O . SER A 1 189 ? -4.463 2.120 30.848 1.00 74.56 189 SER A O 1
ATOM 1478 N N . LEU A 1 190 ? -5.689 0.255 30.584 1.00 82.50 190 LEU A N 1
ATOM 1479 C CA . LEU A 1 190 ? -6.973 0.956 30.593 1.00 82.50 190 LEU A CA 1
ATOM 1480 C C . LEU A 1 190 ? -7.471 1.229 32.012 1.00 82.50 190 LEU A C 1
ATOM 1482 O O . LEU A 1 190 ? -7.618 0.324 32.835 1.00 82.50 190 LEU A O 1
ATOM 1486 N N . ALA A 1 191 ? -7.807 2.493 32.265 1.00 84.19 191 ALA A N 1
ATOM 1487 C CA . ALA A 1 191 ? -8.607 2.881 33.418 1.00 84.19 191 ALA A CA 1
ATOM 1488 C C . ALA A 1 191 ? -10.047 2.335 33.287 1.00 84.19 191 ALA A C 1
ATOM 1490 O O . ALA A 1 191 ? -10.487 2.073 32.163 1.00 84.19 191 ALA A O 1
ATOM 1491 N N . PRO A 1 192 ? -10.802 2.194 34.396 1.00 82.50 192 PRO A N 1
ATOM 1492 C CA . PRO A 1 192 ? -12.160 1.643 34.378 1.00 82.50 192 PRO A CA 1
ATOM 1493 C C . PRO A 1 192 ? -13.103 2.310 33.368 1.00 82.50 192 PRO A C 1
ATOM 1495 O O . PRO A 1 192 ? -13.818 1.608 32.659 1.00 82.50 192 PRO A O 1
ATOM 1498 N N . ASP A 1 193 ? -13.050 3.637 33.238 1.00 84.62 193 ASP A N 1
ATOM 1499 C CA . ASP A 1 193 ? -13.910 4.378 32.306 1.00 84.62 193 ASP A CA 1
ATOM 1500 C C . ASP A 1 193 ? -13.583 4.031 30.845 1.00 84.62 193 ASP A C 1
ATOM 1502 O O . ASP A 1 193 ? -14.464 3.671 30.066 1.00 84.62 193 ASP A O 1
ATOM 1506 N N . SER A 1 194 ? -12.296 4.041 30.479 1.00 86.88 194 SER A N 1
ATOM 1507 C CA . SER A 1 194 ? -11.842 3.660 29.135 1.00 86.88 194 SER A CA 1
ATOM 1508 C C . SER A 1 194 ? -12.089 2.180 28.833 1.00 86.88 194 SER A C 1
ATOM 1510 O O . SER A 1 194 ? -12.391 1.825 27.695 1.00 86.88 194 SER A O 1
ATOM 1512 N N . LEU A 1 195 ? -11.990 1.306 29.840 1.00 87.00 195 LEU A N 1
ATOM 1513 C CA . LEU A 1 195 ? -12.370 -0.098 29.707 1.00 87.00 195 LEU A CA 1
ATOM 1514 C C . LEU A 1 195 ? -13.873 -0.232 29.427 1.00 87.00 195 LEU A C 1
ATOM 1516 O O . LEU A 1 195 ? -14.256 -1.004 28.551 1.00 87.00 195 LEU A O 1
ATOM 1520 N N . GLY A 1 196 ? -14.714 0.538 30.121 1.00 86.00 196 GLY A N 1
ATOM 1521 C CA . GLY A 1 196 ? -16.155 0.592 29.878 1.00 86.00 196 GLY A CA 1
ATOM 1522 C C . GLY A 1 196 ? -16.482 0.964 28.432 1.00 86.00 196 GLY A C 1
ATOM 1523 O O . GLY A 1 196 ? -17.234 0.244 27.772 1.00 86.00 196 GLY A O 1
ATOM 1524 N N . LEU A 1 197 ? -15.843 2.017 27.910 1.00 89.69 197 LEU A N 1
ATOM 1525 C CA . LEU A 1 197 ? -15.981 2.441 26.511 1.00 89.69 197 LEU A CA 1
ATOM 1526 C C . LEU A 1 197 ? -15.562 1.341 25.527 1.00 89.69 197 LEU A C 1
ATOM 1528 O O . LEU A 1 197 ? -16.286 1.050 24.573 1.00 89.69 197 LEU A O 1
ATOM 1532 N N . LEU A 1 198 ? -14.422 0.686 25.776 1.00 90.44 198 LEU A N 1
ATOM 1533 C CA . LEU A 1 198 ? -13.941 -0.417 24.943 1.00 90.44 198 LEU A CA 1
ATOM 1534 C C . LEU A 1 198 ? -14.945 -1.579 24.916 1.00 90.44 198 LEU A C 1
ATOM 1536 O O . LEU A 1 198 ? -15.300 -2.070 23.843 1.00 90.44 198 LEU A O 1
ATOM 1540 N N . LEU A 1 199 ? -15.410 -2.024 26.087 1.00 89.88 199 LEU A N 1
ATOM 1541 C CA . LEU A 1 199 ? -16.353 -3.138 26.209 1.00 89.88 199 LEU A CA 1
ATOM 1542 C C . LEU A 1 199 ? -17.703 -2.810 25.558 1.00 89.88 199 LEU A C 1
ATOM 1544 O O . LEU A 1 199 ? -18.276 -3.662 24.874 1.00 89.88 199 LEU A O 1
ATOM 1548 N N . GLN A 1 200 ? -18.183 -1.573 25.708 1.00 88.81 200 GLN A N 1
ATOM 1549 C CA . GLN A 1 200 ? -19.378 -1.082 25.026 1.00 88.81 200 GLN A CA 1
ATOM 1550 C C . GLN A 1 200 ? -19.208 -1.124 23.503 1.00 88.81 200 GLN A C 1
ATOM 1552 O O . GLN A 1 200 ? -20.067 -1.674 22.808 1.00 88.81 200 GLN A O 1
ATOM 1557 N N . GLY A 1 201 ? -18.085 -0.619 22.984 1.00 90.31 201 GLY A N 1
ATOM 1558 C CA . GLY A 1 201 ? -17.774 -0.664 21.557 1.00 90.31 201 GLY A CA 1
ATOM 1559 C C . GLY A 1 201 ? -17.739 -2.078 21.006 1.00 90.31 201 GLY A C 1
ATOM 1560 O O . GLY A 1 201 ? -18.407 -2.372 20.017 1.00 90.31 201 GLY A O 1
ATOM 1561 N N . LEU A 1 202 ? -17.009 -2.977 21.667 1.00 91.50 202 LEU A N 1
ATOM 1562 C CA . LEU A 1 202 ? -16.907 -4.382 21.269 1.00 91.50 202 LEU A CA 1
ATOM 1563 C C . LEU A 1 202 ? -18.275 -5.082 21.278 1.00 91.50 202 LEU A C 1
ATOM 1565 O O . LEU A 1 202 ? -18.593 -5.834 20.354 1.00 91.50 202 LEU A O 1
ATOM 1569 N N . SER A 1 203 ? -19.112 -4.797 22.279 1.00 87.19 203 SER A N 1
ATOM 1570 C CA . SER A 1 203 ? -20.492 -5.288 22.335 1.00 87.19 203 SER A CA 1
ATOM 1571 C C . SER A 1 203 ? -21.326 -4.762 21.162 1.00 87.19 203 SER A C 1
ATOM 1573 O O . SER A 1 203 ? -21.983 -5.541 20.468 1.00 87.19 203 SER A O 1
ATOM 1575 N N . GLY A 1 204 ? -21.229 -3.464 20.855 1.00 88.56 204 GLY A N 1
ATOM 1576 C CA . GLY A 1 204 ? -21.886 -2.850 19.699 1.00 88.56 204 GLY A CA 1
ATOM 1577 C C . GLY A 1 204 ? -21.430 -3.452 18.365 1.00 88.56 204 GLY A C 1
ATOM 1578 O O . GLY A 1 204 ? -22.255 -3.760 17.501 1.00 88.56 204 GLY A O 1
ATOM 1579 N N . MET A 1 205 ? -20.126 -3.689 18.206 1.00 92.50 205 MET A N 1
ATOM 1580 C CA . MET A 1 205 ? -19.541 -4.323 17.020 1.00 92.50 205 MET A CA 1
ATOM 1581 C C . MET A 1 205 ? -20.059 -5.749 16.834 1.00 92.50 205 MET A C 1
ATOM 1583 O O . MET A 1 205 ? -20.421 -6.136 15.720 1.00 92.50 205 MET A O 1
ATOM 1587 N N . ARG A 1 206 ? -20.146 -6.523 17.921 1.00 89.56 206 ARG A N 1
ATOM 1588 C CA . ARG A 1 206 ? -20.733 -7.866 17.903 1.00 89.56 206 ARG A CA 1
ATOM 1589 C C . ARG A 1 206 ? -22.223 -7.826 17.566 1.00 89.56 206 ARG A C 1
ATOM 1591 O O . ARG A 1 206 ? -22.664 -8.581 16.705 1.00 89.56 206 ARG A O 1
ATOM 1598 N N . GLY A 1 207 ? -22.985 -6.913 18.170 1.00 86.12 207 GLY A N 1
ATOM 1599 C CA . GLY A 1 207 ? -24.415 -6.732 17.893 1.00 86.12 207 GLY A CA 1
ATOM 1600 C C . GLY A 1 207 ? -24.713 -6.380 16.431 1.00 86.12 207 GLY A C 1
ATOM 1601 O O . GLY A 1 207 ? -25.728 -6.805 15.886 1.00 86.12 207 GLY A O 1
ATOM 1602 N N . ARG A 1 208 ? -23.794 -5.674 15.759 1.00 90.81 208 ARG A N 1
ATOM 1603 C CA . ARG A 1 208 ? -23.856 -5.392 14.312 1.00 90.81 208 ARG A CA 1
ATOM 1604 C C . ARG A 1 208 ? -23.287 -6.512 13.431 1.00 90.81 208 ARG A C 1
ATOM 1606 O O . ARG A 1 208 ? -23.242 -6.368 12.211 1.00 90.81 208 ARG A O 1
ATOM 1613 N N . GLY A 1 209 ? -22.827 -7.613 14.020 1.00 88.38 209 GLY A N 1
ATOM 1614 C CA . GLY A 1 209 ? -22.220 -8.730 13.302 1.00 88.38 209 GLY A CA 1
ATOM 1615 C C . GLY A 1 209 ? -20.888 -8.380 12.637 1.00 88.38 209 GLY A C 1
ATOM 1616 O O . GLY A 1 209 ? -20.543 -9.008 11.636 1.00 88.38 209 GLY A O 1
ATOM 1617 N N . LEU A 1 210 ? -20.155 -7.385 13.150 1.00 90.19 210 LEU A N 1
ATOM 1618 C CA . LEU A 1 210 ? -18.821 -6.975 12.684 1.00 90.19 210 LEU A CA 1
ATOM 1619 C C . LEU A 1 210 ? -17.704 -7.763 13.385 1.00 90.19 210 LEU A C 1
ATOM 1621 O O . LEU A 1 210 ? -16.631 -7.943 12.816 1.00 90.19 210 LEU A O 1
ATOM 1625 N N . LEU A 1 211 ? -17.969 -8.284 14.580 1.00 90.50 211 LEU A N 1
ATOM 1626 C CA . LEU A 1 211 ? -17.107 -9.216 15.303 1.00 90.50 211 LEU A CA 1
ATOM 1627 C C . LEU A 1 211 ? -17.919 -10.443 15.704 1.00 90.50 211 LEU A C 1
ATOM 1629 O O . LEU A 1 211 ? -19.083 -10.322 16.077 1.00 90.50 211 LEU A O 1
ATOM 1633 N N . ASP A 1 212 ? -17.295 -11.615 15.635 1.00 87.19 212 ASP A N 1
ATOM 1634 C CA . ASP A 1 212 ? -17.899 -12.865 16.093 1.00 87.19 212 ASP A CA 1
ATOM 1635 C C . ASP A 1 212 ? -17.572 -13.106 17.575 1.00 87.19 212 ASP A C 1
ATOM 1637 O O . ASP A 1 212 ? -18.433 -13.546 18.335 1.00 87.19 212 ASP A O 1
ATOM 1641 N N . GLN A 1 213 ? -16.334 -12.803 17.984 1.00 86.44 213 GLN A N 1
ATOM 1642 C CA . GLN A 1 213 ? -15.825 -12.999 19.344 1.00 86.44 213 GLN A CA 1
ATOM 1643 C C . GLN A 1 213 ? -14.862 -11.872 19.735 1.00 86.44 213 GLN A C 1
ATOM 1645 O O . GLN A 1 213 ? -14.129 -11.347 18.896 1.00 86.44 213 GLN A O 1
ATOM 1650 N N . ALA A 1 214 ? -14.823 -11.537 21.021 1.00 85.38 214 ALA A N 1
ATOM 1651 C CA . ALA A 1 214 ? -13.780 -10.694 21.588 1.00 85.38 214 ALA A CA 1
ATOM 1652 C C . ALA A 1 214 ? -13.384 -11.233 22.962 1.00 85.38 214 ALA A C 1
ATOM 1654 O O . ALA A 1 214 ? -14.259 -11.582 23.758 1.00 85.38 214 ALA A O 1
ATOM 1655 N N . LEU A 1 215 ? -12.078 -11.290 23.210 1.00 85.00 215 LEU A N 1
ATOM 1656 C CA . LEU A 1 215 ? -11.492 -11.599 24.506 1.00 85.00 215 LEU A CA 1
ATOM 1657 C C . LEU A 1 215 ? -10.737 -10.363 24.984 1.00 85.00 215 LEU A C 1
ATOM 1659 O O . LEU A 1 215 ? -9.794 -9.924 24.325 1.00 85.00 215 LEU A O 1
ATOM 1663 N N . VAL A 1 216 ? -11.145 -9.812 26.123 1.00 84.50 216 VAL A N 1
ATOM 1664 C CA . VAL A 1 216 ? -10.421 -8.716 26.775 1.00 84.50 216 VAL A CA 1
ATOM 1665 C C . VAL A 1 216 ? -9.864 -9.226 28.090 1.00 84.50 216 VAL A C 1
ATOM 1667 O O . VAL A 1 216 ? -10.628 -9.694 28.934 1.00 84.50 216 VAL A O 1
ATOM 1670 N N . ALA A 1 217 ? -8.547 -9.130 28.246 1.00 81.81 217 ALA A N 1
ATOM 1671 C CA . ALA A 1 217 ? -7.848 -9.397 29.491 1.00 81.81 217 ALA A CA 1
ATOM 1672 C C . ALA A 1 217 ? -7.511 -8.062 30.164 1.00 81.81 217 ALA A C 1
ATOM 1674 O O . ALA A 1 217 ? -6.776 -7.243 29.608 1.00 81.81 217 ALA A O 1
ATOM 1675 N N . HIS A 1 218 ? -8.063 -7.832 31.354 1.00 76.25 218 HIS A N 1
ATOM 1676 C CA . HIS A 1 218 ? -7.804 -6.642 32.171 1.00 76.25 218 HIS A CA 1
ATOM 1677 C C . HIS A 1 218 ? -7.386 -7.064 33.587 1.00 76.25 218 HIS A C 1
ATOM 1679 O O . HIS A 1 218 ? -7.932 -8.030 34.129 1.00 76.25 218 HIS A O 1
ATOM 1685 N N . TYR A 1 219 ? -6.401 -6.383 34.185 1.00 65.62 219 TYR A N 1
ATOM 1686 C CA . TYR A 1 219 ? -5.979 -6.685 35.557 1.00 65.62 219 TYR A CA 1
ATOM 1687 C C . TYR A 1 219 ? -7.035 -6.226 36.562 1.00 65.62 219 TYR A C 1
ATOM 1689 O O . TYR A 1 219 ? -7.280 -5.032 36.745 1.00 65.62 219 TYR A O 1
ATOM 1697 N N . ALA A 1 220 ? -7.588 -7.180 37.308 1.00 52.59 220 ALA A N 1
ATOM 1698 C CA . ALA A 1 220 ? -8.461 -6.905 38.437 1.00 52.59 220 ALA A CA 1
ATOM 1699 C C . ALA A 1 220 ? -7.653 -6.461 39.669 1.00 52.59 220 ALA A C 1
ATOM 1701 O O . ALA A 1 220 ? -7.507 -7.204 40.634 1.00 52.59 220 ALA A O 1
ATOM 1702 N N . SER A 1 221 ? -7.119 -5.241 39.686 1.00 44.59 221 SER A N 1
ATOM 1703 C CA . SER A 1 221 ? -6.565 -4.667 40.926 1.00 44.59 221 SER A CA 1
ATOM 1704 C C . SER A 1 221 ? -6.871 -3.180 41.077 1.00 44.59 221 SER A C 1
ATOM 1706 O O . SER A 1 221 ? -6.052 -2.380 41.514 1.00 44.59 221 SER A O 1
ATOM 1708 N N . VAL A 1 222 ? -8.118 -2.795 40.808 1.00 45.25 222 VAL A N 1
ATOM 1709 C CA . VAL A 1 222 ? -8.589 -1.403 40.945 1.00 45.25 222 VAL A CA 1
ATOM 1710 C C . VAL A 1 222 ? -8.569 -0.891 42.405 1.00 45.25 222 VAL A C 1
ATOM 1712 O O . VAL A 1 222 ? -8.883 0.268 42.651 1.00 45.25 222 VAL A O 1
ATOM 1715 N N . ARG A 1 223 ? -8.190 -1.694 43.414 1.00 45.56 223 ARG A N 1
ATOM 1716 C CA . ARG A 1 223 ? -8.197 -1.242 44.824 1.00 45.56 223 ARG A CA 1
ATOM 1717 C C . ARG A 1 223 ? -6.906 -1.435 45.624 1.00 45.56 223 ARG A C 1
ATOM 1719 O O . ARG A 1 223 ? -6.753 -0.739 46.620 1.00 45.56 223 ARG A O 1
ATOM 1726 N N . ASP A 1 224 ? -5.994 -2.328 45.235 1.00 45.16 224 ASP A N 1
ATOM 1727 C CA . ASP A 1 224 ? -4.772 -2.597 46.013 1.00 45.16 224 ASP A CA 1
ATOM 1728 C C . ASP A 1 224 ? -3.625 -3.120 45.116 1.00 45.16 224 ASP A C 1
ATOM 1730 O O . ASP A 1 224 ? -3.657 -4.282 44.698 1.00 45.16 224 ASP A O 1
ATOM 1734 N N . PRO A 1 225 ? -2.592 -2.300 44.832 1.00 47.75 225 PRO A N 1
ATOM 1735 C CA . PRO A 1 225 ? -1.424 -2.697 44.040 1.00 47.75 225 PRO A CA 1
ATOM 1736 C C . PRO A 1 225 ? -0.629 -3.871 44.633 1.00 47.75 225 PRO A C 1
ATOM 1738 O O . PRO A 1 225 ? 0.122 -4.522 43.912 1.00 47.75 225 PRO A O 1
ATOM 1741 N N . ALA A 1 226 ? -0.782 -4.163 45.932 1.00 47.66 226 ALA A N 1
ATOM 1742 C CA . ALA A 1 226 ? -0.122 -5.288 46.596 1.00 47.66 226 ALA A CA 1
ATOM 1743 C C . ALA A 1 226 ? -0.871 -6.626 46.419 1.00 47.66 226 ALA A C 1
ATOM 1745 O O . ALA A 1 226 ? -0.383 -7.669 46.856 1.00 47.66 226 ALA A O 1
ATOM 1746 N N . ARG A 1 227 ? -2.052 -6.616 45.782 1.00 43.78 227 ARG A N 1
ATOM 1747 C CA . ARG A 1 227 ? -2.929 -7.779 45.576 1.00 43.78 227 ARG A CA 1
ATOM 1748 C C . ARG A 1 227 ? -3.233 -8.003 44.093 1.00 43.78 227 ARG A C 1
ATOM 1750 O O . ARG A 1 227 ? -4.395 -8.062 43.700 1.00 43.78 227 ARG A O 1
ATOM 1757 N N . LEU A 1 228 ? -2.197 -8.144 43.266 1.00 42.12 228 LEU A N 1
ATOM 1758 C CA . LEU A 1 228 ? -2.347 -8.628 41.889 1.00 42.12 228 LEU A CA 1
ATOM 1759 C C . LEU A 1 228 ? -2.859 -10.079 41.915 1.00 42.12 228 LEU A C 1
ATOM 1761 O O . LEU A 1 228 ? -2.077 -11.024 41.981 1.00 42.12 228 LEU A O 1
ATOM 1765 N N . PHE A 1 229 ? -4.179 -10.255 41.899 1.00 36.50 229 PHE A N 1
ATOM 1766 C CA . PHE A 1 229 ? -4.829 -11.553 41.766 1.00 36.50 229 PHE A CA 1
ATOM 1767 C C . PHE A 1 229 ? -5.718 -11.549 40.523 1.00 36.50 229 PHE A C 1
ATOM 1769 O O . PHE A 1 229 ? -6.803 -10.978 40.533 1.00 36.50 229 PHE A O 1
ATOM 1776 N N . GLY A 1 230 ? -5.267 -12.254 39.485 1.00 49.53 230 GLY A N 1
ATOM 1777 C CA . GLY A 1 230 ? -6.106 -12.695 38.372 1.00 49.53 230 GLY A CA 1
ATOM 1778 C C . GLY A 1 230 ? -6.305 -11.698 37.225 1.00 49.53 230 GLY A C 1
ATOM 1779 O O . GLY A 1 230 ? -6.254 -10.479 37.385 1.00 49.53 230 GLY A O 1
ATOM 1780 N N . PHE A 1 231 ? -6.546 -12.276 36.049 1.00 42.97 231 PHE A N 1
ATOM 1781 C CA . PHE A 1 231 ? -7.088 -11.599 34.877 1.00 42.97 231 PHE A CA 1
ATOM 1782 C C . PHE A 1 231 ? -8.612 -11.716 34.924 1.00 42.97 231 PHE A C 1
ATOM 1784 O O . PHE A 1 231 ? -9.131 -12.808 35.161 1.00 42.97 231 PHE A O 1
ATOM 1791 N N . THR A 1 232 ? -9.328 -10.620 34.678 1.00 51.09 232 THR A N 1
ATOM 1792 C CA . THR A 1 232 ? -10.751 -10.715 34.340 1.00 51.09 232 THR A CA 1
ATOM 1793 C C . THR A 1 232 ? -10.851 -10.904 32.836 1.00 51.09 232 THR A C 1
ATOM 1795 O O . THR A 1 232 ? -10.476 -10.015 32.070 1.00 51.09 232 THR A O 1
ATOM 1798 N N . GLU A 1 233 ? -11.326 -12.075 32.418 1.00 50.34 233 GLU A N 1
ATOM 1799 C CA . GLU A 1 233 ? -11.638 -12.361 31.022 1.00 50.34 233 GLU A CA 1
ATOM 1800 C C . GLU A 1 233 ? -13.058 -11.892 30.715 1.00 50.34 233 GLU A C 1
ATOM 1802 O O . GLU A 1 233 ? -14.038 -12.392 31.270 1.00 50.34 233 GLU A O 1
ATOM 1807 N N . HIS A 1 234 ? -13.185 -10.942 29.795 1.00 57.91 234 HIS A N 1
ATOM 1808 C CA . HIS A 1 234 ? -14.483 -10.561 29.256 1.00 57.91 234 HIS A CA 1
ATOM 1809 C C . HIS A 1 234 ? -14.712 -11.327 27.954 1.00 57.91 234 HIS A C 1
ATOM 1811 O O . HIS A 1 234 ? -14.187 -10.950 26.905 1.00 57.91 234 HIS A O 1
ATOM 1817 N N . VAL A 1 235 ? -15.489 -12.412 28.025 1.00 58.53 235 VAL A N 1
ATOM 1818 C CA . VAL A 1 235 ? -15.939 -13.163 26.846 1.00 58.53 235 VAL A CA 1
ATOM 1819 C C . VAL A 1 235 ? -17.294 -12.621 26.416 1.00 58.53 235 VAL A C 1
ATOM 1821 O O . VAL A 1 235 ? -18.324 -12.896 27.036 1.00 58.53 235 VAL A O 1
ATOM 1824 N N . LEU A 1 236 ? -17.317 -11.864 25.322 1.00 57.22 236 LEU A N 1
ATOM 1825 C CA . LEU A 1 236 ? -18.572 -11.444 24.703 1.00 57.22 236 LEU A CA 1
ATOM 1826 C C . LEU A 1 236 ? -19.200 -12.654 24.003 1.00 57.22 236 LEU A C 1
ATOM 1828 O O . LEU A 1 236 ? -18.982 -12.865 22.814 1.00 57.22 236 LEU A O 1
ATOM 1832 N N . GLY A 1 237 ? -19.975 -13.470 24.724 1.00 45.53 237 GLY A N 1
ATOM 1833 C CA . GLY A 1 237 ? -20.377 -14.766 24.167 1.00 45.53 237 GLY A CA 1
ATOM 1834 C C . GLY A 1 237 ? -21.365 -15.584 24.973 1.00 45.53 237 GLY A C 1
ATOM 1835 O O . GLY A 1 237 ? -22.264 -16.173 24.381 1.00 45.53 237 GLY A O 1
ATOM 1836 N N . LEU A 1 238 ? -21.210 -15.615 26.292 1.00 45.06 238 LEU A N 1
ATOM 1837 C CA . LEU A 1 238 ? -22.046 -16.437 27.155 1.00 45.06 238 LEU A CA 1
ATOM 1838 C C . LEU A 1 238 ? -23.326 -15.670 27.473 1.00 45.06 238 LEU A C 1
ATOM 1840 O O . LEU A 1 238 ? -23.267 -14.531 27.934 1.00 45.06 238 LEU A O 1
ATOM 1844 N N . GLU A 1 239 ? -24.478 -16.278 27.191 1.00 38.47 239 GLU A N 1
ATOM 1845 C CA . GLU A 1 239 ? -25.723 -15.903 27.852 1.00 38.47 239 GLU A CA 1
ATOM 1846 C C . GLU A 1 239 ? -25.431 -15.944 29.353 1.00 38.47 239 GLU A C 1
ATOM 1848 O O . GLU A 1 239 ? -25.270 -17.016 29.934 1.00 38.47 239 GLU A O 1
ATOM 1853 N N . ALA A 1 240 ? -25.244 -14.775 29.966 1.00 37.28 240 ALA A N 1
ATOM 1854 C CA . ALA A 1 240 ? -25.237 -14.691 31.408 1.00 37.28 240 ALA A CA 1
ATOM 1855 C C . ALA A 1 240 ? -26.614 -15.184 31.846 1.00 37.28 240 ALA A C 1
ATOM 1857 O O . ALA A 1 240 ? -27.633 -14.597 31.466 1.00 37.28 240 ALA A O 1
ATOM 1858 N N . GLU A 1 241 ? -26.651 -16.275 32.610 1.00 32.53 241 GLU A N 1
ATOM 1859 C CA . GLU A 1 241 ? -27.846 -16.588 33.375 1.00 32.53 241 GLU A CA 1
ATOM 1860 C C . GLU A 1 241 ? -28.266 -15.322 34.145 1.00 32.53 241 GLU A C 1
ATOM 1862 O O . GLU A 1 241 ? -27.399 -14.550 34.577 1.00 32.53 241 GLU A O 1
ATOM 1867 N N . PRO A 1 242 ? -29.573 -15.062 34.308 1.00 35.97 242 PRO A N 1
ATOM 1868 C CA . PRO A 1 242 ? -30.101 -13.822 34.880 1.00 35.97 242 PRO A CA 1
ATOM 1869 C C . PRO A 1 242 ? -29.850 -13.671 36.401 1.00 35.97 242 PRO A C 1
ATOM 1871 O O . PRO A 1 242 ? -30.725 -13.217 37.134 1.00 35.97 242 PRO A O 1
ATOM 1874 N N . GLY A 1 243 ? -28.659 -14.037 36.887 1.00 39.19 243 GLY A N 1
ATOM 1875 C CA . GLY A 1 243 ? -28.189 -13.885 38.265 1.00 39.19 243 GLY A CA 1
ATOM 1876 C C . GLY A 1 243 ? -27.045 -12.879 38.460 1.00 39.19 243 GLY A C 1
ATOM 1877 O O . GLY A 1 243 ? -26.907 -12.364 39.564 1.00 39.19 243 GLY A O 1
ATOM 1878 N N . ASP A 1 244 ? -26.287 -12.522 37.414 1.00 37.28 244 ASP A N 1
ATOM 1879 C CA . ASP A 1 244 ? -25.074 -11.682 37.546 1.00 37.28 244 ASP A CA 1
ATOM 1880 C C . ASP A 1 244 ? -25.238 -10.244 37.020 1.00 37.28 244 ASP A C 1
ATOM 1882 O O . ASP A 1 244 ? -24.271 -9.521 36.766 1.00 37.28 244 ASP A O 1
ATOM 1886 N N . ALA A 1 245 ? -26.478 -9.774 36.882 1.00 36.88 245 ALA A N 1
ATOM 1887 C CA . ALA A 1 245 ? -26.770 -8.367 36.629 1.00 36.88 245 ALA A CA 1
ATOM 1888 C C . ALA A 1 245 ? -26.697 -7.559 37.937 1.00 36.88 245 ALA A C 1
ATOM 1890 O O . ALA A 1 245 ? -27.713 -7.105 38.455 1.00 36.88 245 ALA A O 1
ATOM 1891 N N . ASN A 1 246 ? -25.486 -7.358 38.464 1.00 36.94 246 ASN A N 1
ATOM 1892 C CA . ASN A 1 246 ? -25.239 -6.409 39.555 1.00 36.94 246 ASN A CA 1
ATOM 1893 C C . ASN A 1 246 ? -24.251 -5.306 39.142 1.00 36.94 246 ASN A C 1
ATOM 1895 O O . ASN A 1 246 ? -23.349 -4.936 39.886 1.00 36.94 246 ASN A O 1
ATOM 1899 N N . TRP A 1 247 ? -24.431 -4.770 37.932 1.00 45.53 247 TRP A N 1
ATOM 1900 C CA . TRP A 1 247 ? -23.620 -3.671 37.387 1.00 45.53 247 TRP A CA 1
ATOM 1901 C C . TRP A 1 247 ? -24.227 -2.278 37.654 1.00 45.53 247 TRP A C 1
ATOM 1903 O O . TRP A 1 247 ? -23.735 -1.289 37.125 1.00 45.53 247 TRP A O 1
ATOM 1913 N N . GLN A 1 248 ? -25.297 -2.176 38.458 1.00 32.91 248 GLN A N 1
ATOM 1914 C CA . GLN A 1 248 ? -26.016 -0.914 38.724 1.00 32.91 248 GLN A CA 1
ATOM 1915 C C . GLN A 1 248 ? -26.039 -0.452 40.192 1.00 32.91 248 GLN A C 1
ATOM 1917 O O . GLN A 1 248 ? -26.798 0.452 40.529 1.00 32.91 248 GLN A O 1
ATOM 1922 N N . ALA A 1 249 ? -25.195 -0.982 41.079 1.00 30.52 249 ALA A N 1
ATOM 1923 C CA . ALA A 1 249 ? -25.179 -0.539 42.477 1.00 30.52 249 ALA A CA 1
ATOM 1924 C C . ALA A 1 249 ? -23.786 -0.113 42.963 1.00 30.52 249 ALA A C 1
ATOM 1926 O O . ALA A 1 249 ? -23.159 -0.822 43.742 1.00 30.52 249 ALA A O 1
ATOM 1927 N N . ALA A 1 250 ? -23.329 1.061 42.521 1.00 31.77 250 ALA A N 1
ATOM 1928 C CA . ALA A 1 250 ? -22.571 2.022 43.335 1.00 31.77 250 ALA A CA 1
ATOM 1929 C C . ALA A 1 250 ? -22.314 3.285 42.499 1.00 31.77 250 ALA A C 1
ATOM 1931 O O . ALA A 1 250 ? -21.477 3.272 41.600 1.00 31.77 250 ALA A O 1
ATOM 1932 N N . ALA A 1 251 ? -23.090 4.333 42.789 1.00 35.28 251 ALA A N 1
ATOM 1933 C CA . ALA A 1 251 ? -22.776 5.712 42.423 1.00 35.28 251 ALA A CA 1
ATOM 1934 C C . ALA A 1 251 ? -21.492 6.194 43.117 1.00 35.28 251 ALA A C 1
ATOM 1936 O O . ALA A 1 251 ? -21.168 5.639 44.197 1.00 35.28 251 ALA A O 1
#

Sequence (251 aa):
KERAHLGGTLAACREERASRGESPDACENRSAVIEAEANRLQRALSEAEEELRRALRLQGRAEAMREVRVRLETSERRLEAAKLLLEVLGPDGLQGRLASRASASLEEEMNDLLGLMEGDFRFRLEMDGENLVMGWEREGVVIPFQTINSAHFILFVVPFLTVLVNRVARVRRAAGLPTLRAVCIEAESLAPDSLGLLLQGLSGMRGRGLLDQALVAHYASVRDPARLFGFTEHVLGLEAEPGDANWQAAA

Foldseek 3Di:
DVVVVLVVVLVVLVVVVVPDPDDPPPSVVVNVVSVVVVVVVVVVVVVVVVVVVVVVVVVVVVVVVVVVVVVVVVVVVVVVVVVVVCCQVHCVHDVVVVVVVVQVVLQVQQQVLLVQLPNQWGWHWDDPPPDIFTATDDPNDGDGLVRDDPLVNQSRVVSNLLVVLLVVQVVCVVVVHHDAFEEEEENAPHDPSSVSSVVSSVLVCVVVVSHVWYWYWYFPDPDDPVDRDDTDTDIPDDPPDPPPPPPPPDD

pLDDT: mean 78.51, std 18.04, range [30.52, 95.62]

Mean predicted aligned error: 15.8 Å